Protein AF-A0A918MSP6-F1 (afdb_monomer_lite)

InterPro domains:
  IPR008761 Peptidase S37, tripeptidyl aminopeptidase [PF05576] (12-222)

Secondary structure (DSSP, 8-state):
-------------PPPPPHHHHHHHHHHHTT---TTTS-HHHHHHHHHHHHHHHHHHH--GG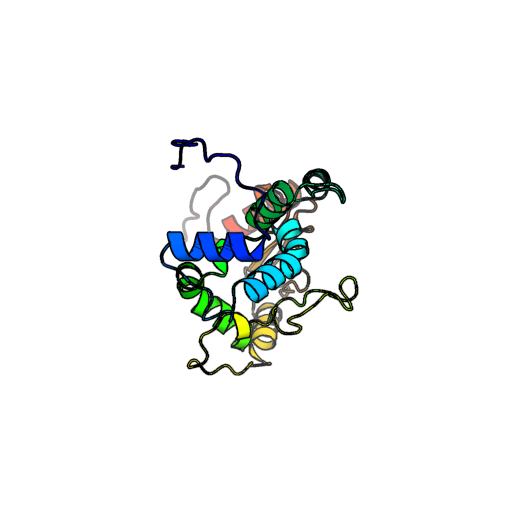GGGGSPPTT--HHHHHHHHHHHH-GGGGSHHHHGGGHHHHHHIIIII--PPP--GGGTTT-S-TTTTSGGGGS-TTS-----SSHHHHHHHHHHHT--S-EEEEETT-GGGSS-----SSS-EEEEETT--TT--TTSS-HHHHHHHHHHHHHHHTB-TTSPBPPP-

Radius of gyration: 22.18 Å; chains: 1; bounding box: 54×43×71 Å

Structure (mmCIF, N/CA/C/O backbone):
data_AF-A0A918MSP6-F1
#
_entry.id   AF-A0A918MSP6-F1
#
loop_
_atom_site.group_PDB
_atom_site.id
_atom_site.type_symbol
_atom_site.label_atom_id
_atom_site.label_alt_id
_atom_site.label_comp_id
_atom_site.label_asym_id
_atom_site.label_entity_id
_atom_site.label_seq_id
_atom_site.pdbx_PDB_ins_code
_atom_site.Cartn_x
_atom_site.Cartn_y
_atom_site.Cartn_z
_atom_site.occupancy
_atom_site.B_iso_or_equiv
_atom_site.auth_seq_id
_atom_site.auth_comp_id
_atom_site.auth_asym_id
_atom_site.auth_atom_id
_atom_site.pdbx_PDB_model_num
ATOM 1 N N . MET A 1 1 ? 15.877 7.841 11.953 1.00 36.56 1 MET A N 1
ATOM 2 C CA . MET A 1 1 ? 17.355 7.950 11.939 1.00 36.56 1 MET A CA 1
ATOM 3 C C . MET A 1 1 ? 17.922 6.597 12.341 1.00 36.56 1 MET A C 1
ATOM 5 O O . MET A 1 1 ? 17.384 6.050 13.296 1.00 36.56 1 MET A O 1
ATOM 9 N N . PRO A 1 2 ? 18.920 6.035 11.638 1.00 39.34 2 PRO A N 1
ATOM 10 C CA . PRO A 1 2 ? 19.995 6.752 10.955 1.00 39.34 2 PRO A CA 1
ATOM 11 C C . PRO A 1 2 ? 20.064 6.500 9.439 1.00 39.34 2 PRO A C 1
ATOM 13 O O . PRO A 1 2 ? 19.543 5.518 8.924 1.00 39.34 2 PRO A O 1
ATOM 16 N N . GLY A 1 3 ? 20.724 7.431 8.757 1.00 30.38 3 GLY A N 1
ATOM 17 C CA . GLY A 1 3 ? 20.977 7.435 7.319 1.00 30.38 3 GLY A CA 1
ATOM 18 C C . GLY A 1 3 ? 21.313 8.855 6.874 1.00 30.38 3 GLY A C 1
ATOM 19 O O . GLY A 1 3 ? 20.547 9.467 6.141 1.00 30.38 3 GLY A O 1
ATOM 20 N N . GLY A 1 4 ? 22.381 9.427 7.442 1.00 32.59 4 GLY A N 1
ATOM 21 C CA . GLY A 1 4 ? 22.899 10.734 7.032 1.00 32.59 4 GLY A CA 1
ATOM 22 C C . GLY A 1 4 ? 23.546 10.674 5.640 1.00 32.59 4 GLY A C 1
ATOM 23 O O . GLY A 1 4 ? 23.874 9.583 5.172 1.00 32.59 4 GLY A O 1
ATOM 24 N N . PRO A 1 5 ? 23.726 11.826 4.971 1.00 44.62 5 PRO A N 1
ATOM 25 C CA . PRO A 1 5 ? 24.148 11.875 3.581 1.00 44.62 5 PRO A CA 1
ATOM 26 C C . PRO A 1 5 ? 25.668 11.710 3.486 1.00 44.62 5 PRO A C 1
ATOM 28 O O . PRO A 1 5 ? 26.419 12.534 4.003 1.00 44.62 5 PRO A O 1
ATOM 31 N N . ALA A 1 6 ? 26.119 10.659 2.808 1.00 38.59 6 ALA A N 1
ATOM 32 C CA . ALA A 1 6 ? 27.505 10.505 2.384 1.00 38.59 6 ALA A CA 1
ATOM 33 C C . ALA A 1 6 ? 27.539 9.873 0.985 1.00 38.59 6 ALA A C 1
ATOM 35 O O . ALA A 1 6 ? 26.797 8.937 0.703 1.00 38.59 6 ALA A O 1
ATOM 36 N N . ASP A 1 7 ? 28.395 10.448 0.140 1.00 32.75 7 ASP A N 1
ATOM 37 C CA . ASP A 1 7 ? 28.747 10.090 -1.238 1.00 32.75 7 ASP A CA 1
ATOM 38 C C . ASP A 1 7 ? 27.704 10.278 -2.346 1.00 32.75 7 ASP A C 1
ATOM 40 O O . ASP A 1 7 ? 27.241 9.347 -3.000 1.00 32.75 7 ASP A O 1
ATOM 44 N N . ARG A 1 8 ? 27.492 11.550 -2.711 1.00 44.12 8 ARG A N 1
ATOM 45 C CA . ARG A 1 8 ? 27.313 11.899 -4.129 1.00 44.12 8 ARG A CA 1
ATOM 46 C C . ARG A 1 8 ? 28.689 11.972 -4.795 1.00 44.12 8 ARG A C 1
ATOM 48 O O . ARG A 1 8 ? 29.249 13.053 -4.961 1.00 44.12 8 ARG A O 1
ATOM 55 N N . ALA A 1 9 ? 29.225 10.816 -5.177 1.00 35.72 9 ALA A N 1
ATOM 56 C CA . ALA A 1 9 ? 30.289 10.763 -6.169 1.00 35.72 9 ALA A CA 1
ATOM 57 C C . ALA A 1 9 ? 29.708 11.192 -7.528 1.00 35.72 9 ALA A C 1
ATOM 59 O O . ALA A 1 9 ? 28.654 10.714 -7.951 1.00 35.72 9 ALA A O 1
ATOM 60 N N . ALA A 1 10 ? 30.379 12.136 -8.184 1.00 39.62 10 ALA A N 1
ATOM 61 C CA . ALA A 1 10 ? 30.001 12.660 -9.487 1.00 39.62 10 ALA A CA 1
ATOM 62 C C . ALA A 1 10 ? 30.075 11.553 -10.553 1.00 39.62 10 ALA A C 1
ATOM 64 O O . ALA A 1 10 ? 31.158 11.171 -10.994 1.00 39.62 10 ALA A O 1
ATOM 65 N N . ALA A 1 11 ? 28.917 11.044 -10.973 1.00 39.00 11 ALA A N 1
ATOM 66 C CA . ALA A 1 11 ? 28.800 10.224 -12.170 1.00 39.00 11 ALA A CA 1
ATOM 67 C C . ALA A 1 11 ? 28.811 11.146 -13.400 1.00 39.00 11 ALA A C 1
ATOM 69 O O . ALA A 1 11 ? 28.011 12.077 -13.497 1.00 39.00 11 ALA A O 1
ATOM 70 N N . GLY A 1 12 ? 29.758 10.909 -14.311 1.00 34.88 12 GLY A N 1
ATOM 71 C CA . GLY A 1 12 ? 29.885 11.637 -15.572 1.00 34.88 12 GLY A CA 1
ATOM 72 C C . GLY A 1 12 ? 28.610 11.573 -16.418 1.00 34.88 12 GLY A C 1
ATOM 73 O O . GLY A 1 12 ? 27.846 10.614 -16.340 1.00 34.88 12 GLY A O 1
ATOM 74 N N . SER A 1 13 ? 28.401 12.620 -17.219 1.00 42.28 13 SER A N 1
ATOM 75 C CA . SER A 1 13 ? 27.253 12.818 -18.113 1.00 42.28 13 SER A CA 1
ATOM 76 C C . SER A 1 13 ? 27.144 11.699 -19.159 1.00 42.28 13 SER A C 1
ATOM 78 O O . SER A 1 13 ? 27.673 11.798 -20.266 1.00 42.28 13 SER A O 1
ATOM 80 N N . ALA A 1 14 ? 26.480 10.606 -18.792 1.00 46.62 14 ALA A N 1
ATOM 81 C CA . ALA A 1 14 ? 25.907 9.657 -19.731 1.00 46.62 14 ALA A CA 1
ATOM 82 C C . ALA A 1 14 ? 24.532 10.185 -20.160 1.00 46.62 14 ALA A C 1
ATOM 84 O O . ALA A 1 14 ? 23.783 10.704 -19.331 1.00 46.62 14 ALA A O 1
ATOM 85 N N . ALA A 1 15 ? 24.190 10.058 -21.445 1.00 48.38 15 ALA A N 1
ATOM 86 C CA . ALA A 1 15 ? 22.835 10.345 -21.908 1.00 48.38 15 ALA A CA 1
ATOM 87 C C . ALA A 1 15 ? 21.822 9.551 -21.057 1.00 48.38 15 ALA A C 1
ATOM 89 O O . ALA A 1 15 ? 22.096 8.385 -20.749 1.00 48.38 15 ALA A O 1
ATOM 90 N N . PRO A 1 16 ? 20.678 10.144 -20.670 1.00 54.66 16 PRO A N 1
ATOM 91 C CA . PRO A 1 16 ? 19.729 9.474 -19.795 1.00 54.66 16 PRO A CA 1
ATOM 92 C C . PRO A 1 16 ? 19.282 8.158 -20.435 1.00 54.66 16 PRO A C 1
ATOM 94 O O . PRO A 1 16 ? 18.751 8.128 -21.550 1.00 54.66 16 PRO A O 1
ATOM 97 N N . LEU A 1 17 ? 19.542 7.052 -19.738 1.00 59.97 17 LEU A N 1
ATOM 98 C CA . LEU A 1 17 ? 19.092 5.733 -20.161 1.00 59.97 17 LEU A CA 1
ATOM 99 C C . LEU A 1 17 ? 17.563 5.720 -20.211 1.00 59.97 17 LEU A C 1
ATOM 101 O O . LEU A 1 17 ? 16.892 6.321 -19.370 1.00 59.97 17 LEU A O 1
ATOM 105 N N . ARG A 1 18 ? 16.998 4.975 -21.168 1.00 85.31 18 ARG A N 1
ATOM 106 C CA . ARG A 1 18 ? 15.564 4.659 -21.132 1.00 85.31 18 ARG A CA 1
ATOM 107 C C . ARG A 1 18 ? 15.236 4.042 -19.758 1.00 85.31 18 ARG A C 1
ATOM 109 O O . ARG A 1 18 ? 16.024 3.211 -19.303 1.00 85.31 18 ARG A O 1
ATOM 116 N N . PRO A 1 19 ? 14.102 4.390 -19.120 1.00 89.19 19 PRO A N 1
ATOM 117 C CA . PRO A 1 19 ? 13.776 3.965 -17.755 1.00 89.19 19 PRO A CA 1
ATOM 118 C C . PRO A 1 19 ? 14.013 2.476 -17.461 1.00 89.19 19 PRO A C 1
ATOM 120 O O . PRO A 1 19 ? 14.592 2.140 -16.435 1.00 89.19 19 PRO A O 1
ATOM 123 N N . VAL A 1 20 ? 13.660 1.585 -18.394 1.00 93.62 20 VAL A N 1
ATOM 124 C CA . VAL A 1 20 ? 13.880 0.134 -18.258 1.00 93.62 20 VAL A CA 1
ATOM 125 C C . VAL A 1 20 ? 15.366 -0.224 -18.190 1.00 93.62 20 VAL A C 1
ATOM 127 O O . VAL A 1 20 ? 15.774 -0.931 -17.278 1.00 93.62 20 VAL A O 1
ATOM 130 N N . ALA A 1 21 ? 16.198 0.313 -19.086 1.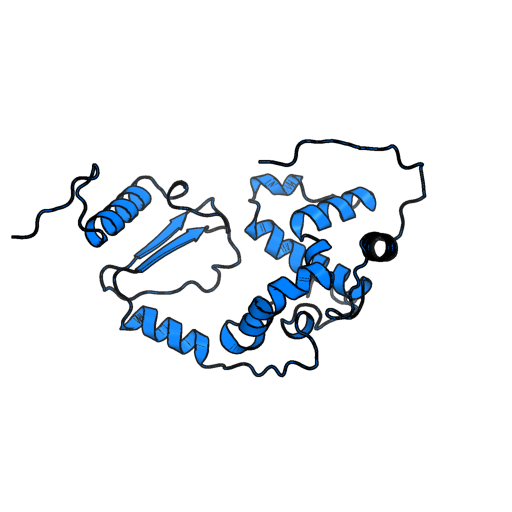00 94.69 21 ALA A N 1
ATOM 131 C CA . ALA A 1 21 ? 17.637 0.038 -19.095 1.00 94.69 21 ALA A CA 1
ATOM 132 C C . ALA A 1 21 ? 18.325 0.560 -17.821 1.00 94.69 21 ALA A C 1
ATOM 134 O O . ALA A 1 21 ? 19.221 -0.087 -17.279 1.00 94.69 21 ALA A O 1
ATOM 135 N N . ARG A 1 22 ? 17.872 1.712 -17.302 1.00 94.81 22 ARG A N 1
ATOM 136 C CA . ARG A 1 22 ? 18.310 2.227 -15.995 1.00 94.81 22 ARG A CA 1
ATOM 137 C C . ARG A 1 22 ? 17.959 1.248 -14.872 1.00 94.81 22 ARG A C 1
ATOM 139 O O . ARG A 1 22 ? 18.794 0.981 -14.010 1.00 94.81 22 ARG A O 1
ATOM 146 N N . TYR A 1 23 ? 16.749 0.702 -14.901 1.00 95.81 23 TYR A N 1
ATOM 147 C CA . TYR A 1 23 ? 16.245 -0.205 -13.877 1.00 95.81 23 TYR A CA 1
ATOM 148 C C . TYR A 1 23 ? 16.938 -1.578 -13.905 1.00 95.81 23 TYR A C 1
ATOM 150 O O . TYR A 1 23 ? 17.303 -2.112 -12.858 1.00 95.81 23 TYR A O 1
ATOM 158 N N . GLU A 1 24 ? 17.218 -2.107 -15.099 1.00 97.25 24 GLU A N 1
ATOM 159 C CA . GLU A 1 24 ? 18.020 -3.320 -15.308 1.00 97.25 24 GLU A CA 1
ATOM 160 C C . GLU A 1 24 ? 19.463 -3.138 -14.836 1.00 97.25 24 GLU A C 1
ATOM 162 O O . GLU A 1 24 ? 19.990 -3.984 -14.112 1.00 97.25 24 GLU A O 1
ATOM 167 N N . SER A 1 25 ? 20.093 -2.013 -15.192 1.00 96.81 25 SER A N 1
ATOM 168 C CA . SER A 1 25 ? 21.450 -1.696 -14.741 1.00 96.81 25 SER A CA 1
ATOM 169 C C . SER A 1 25 ? 21.521 -1.567 -13.220 1.00 96.81 25 SER A C 1
ATOM 171 O O . SER A 1 25 ? 22.461 -2.080 -12.615 1.00 96.81 25 SER A O 1
ATOM 173 N N . TRP A 1 26 ? 20.529 -0.925 -12.594 1.00 97.00 26 TRP A N 1
ATOM 174 C CA . TRP A 1 26 ? 20.436 -0.853 -11.137 1.00 97.00 26 TRP A CA 1
ATOM 175 C C . TRP A 1 26 ? 20.307 -2.249 -10.516 1.00 97.00 26 TRP A C 1
ATOM 177 O O . TRP A 1 26 ? 21.034 -2.557 -9.571 1.00 97.00 26 TRP A O 1
ATOM 187 N N . ALA A 1 27 ? 19.444 -3.111 -11.059 1.00 97.88 27 ALA A N 1
ATOM 188 C CA . ALA A 1 27 ? 19.249 -4.460 -10.535 1.00 97.88 27 ALA A CA 1
ATOM 189 C C . ALA A 1 27 ? 20.529 -5.306 -10.633 1.00 97.88 27 ALA A C 1
ATOM 191 O O . ALA A 1 27 ? 20.926 -5.928 -9.647 1.00 97.88 27 ALA A O 1
ATOM 192 N N . ALA A 1 28 ? 21.222 -5.253 -11.776 1.00 97.62 28 ALA A N 1
ATOM 193 C CA . ALA A 1 28 ? 22.490 -5.948 -11.985 1.00 97.62 28 ALA A CA 1
ATOM 194 C C . ALA A 1 28 ? 23.568 -5.496 -10.984 1.00 97.62 28 ALA A C 1
ATOM 196 O O . ALA A 1 28 ? 24.195 -6.335 -10.338 1.00 97.62 28 ALA A O 1
ATOM 197 N N . SER A 1 29 ? 23.729 -4.183 -10.789 1.00 97.88 29 SER A N 1
ATOM 198 C CA . SER A 1 29 ? 24.692 -3.619 -9.830 1.00 97.88 29 SER A CA 1
ATOM 199 C C . SER A 1 29 ? 24.380 -3.966 -8.370 1.00 97.88 29 SER A C 1
ATOM 201 O O . SER A 1 29 ? 25.282 -3.962 -7.538 1.00 97.88 29 SER A O 1
ATOM 203 N N . ASN A 1 30 ? 23.121 -4.282 -8.051 1.00 97.75 30 ASN A N 1
ATOM 204 C CA . ASN A 1 30 ? 22.684 -4.685 -6.711 1.00 97.75 30 ASN A CA 1
ATOM 205 C C . ASN A 1 30 ? 22.535 -6.210 -6.554 1.00 97.75 30 ASN A C 1
ATOM 207 O O . ASN A 1 30 ? 22.020 -6.673 -5.536 1.00 97.75 30 ASN A O 1
ATOM 211 N N . GLY A 1 31 ? 22.961 -7.001 -7.547 1.00 97.75 31 GLY A N 1
ATOM 212 C CA . GLY A 1 31 ? 22.880 -8.463 -7.498 1.00 97.75 31 GLY A CA 1
ATOM 213 C C . GLY A 1 31 ? 21.447 -8.995 -7.378 1.00 97.75 31 GLY A C 1
ATOM 214 O O . GLY A 1 31 ? 21.226 -10.024 -6.742 1.00 97.75 31 GLY A O 1
ATOM 215 N N . THR A 1 32 ? 20.467 -8.289 -7.946 1.00 98.12 32 THR A N 1
ATOM 216 C CA . THR A 1 32 ? 19.049 -8.669 -7.927 1.00 98.12 32 THR A CA 1
ATOM 217 C C . THR A 1 32 ? 18.477 -8.773 -9.344 1.00 98.12 32 THR A C 1
ATOM 219 O O . THR A 1 32 ? 19.155 -8.492 -10.332 1.00 98.12 32 THR A O 1
ATOM 222 N N . SER A 1 33 ? 17.231 -9.225 -9.466 1.00 98.06 33 SER A N 1
ATOM 223 C CA . SER A 1 33 ? 16.541 -9.396 -10.747 1.00 98.06 33 SER A CA 1
ATOM 224 C C . SER A 1 33 ? 15.039 -9.142 -10.614 1.00 98.06 33 SER A C 1
ATOM 226 O O . SER A 1 33 ? 14.565 -8.769 -9.547 1.00 98.06 33 SER A O 1
ATOM 228 N N . PHE A 1 34 ? 14.288 -9.326 -11.700 1.00 98.06 34 PHE A N 1
ATOM 229 C CA . PHE A 1 34 ? 12.827 -9.179 -11.737 1.00 98.06 34 PHE A CA 1
ATOM 230 C C . PHE A 1 34 ? 12.144 -10.480 -12.169 1.00 98.06 34 PHE A C 1
ATOM 232 O O . PHE A 1 34 ? 11.159 -10.451 -12.902 1.00 98.06 34 PHE A O 1
ATOM 239 N N . ARG A 1 35 ? 12.698 -11.641 -11.804 1.00 97.44 35 ARG A N 1
ATOM 240 C CA . ARG A 1 35 ? 12.228 -12.946 -12.293 1.00 97.44 35 ARG A CA 1
ATOM 241 C C . ARG A 1 35 ? 10.836 -13.285 -11.780 1.00 97.44 35 ARG A C 1
ATOM 243 O O . ARG A 1 35 ? 10.059 -13.866 -12.531 1.00 97.44 35 ARG A O 1
ATOM 250 N N . VAL A 1 36 ? 10.511 -12.925 -10.536 1.00 97.56 36 VAL A N 1
ATOM 251 C CA . VAL A 1 36 ? 9.186 -13.193 -9.957 1.00 97.56 36 VAL A CA 1
ATOM 252 C C . VAL A 1 36 ? 8.115 -12.379 -10.686 1.00 97.56 36 VAL A C 1
ATOM 254 O O . VAL A 1 36 ? 7.116 -12.942 -11.131 1.00 97.56 36 VAL A O 1
ATOM 257 N N . VAL A 1 37 ? 8.360 -11.079 -10.880 1.00 97.31 37 VAL A N 1
ATOM 258 C CA . VAL A 1 37 ? 7.449 -10.182 -11.614 1.00 97.31 37 VAL A CA 1
ATOM 259 C C . VAL A 1 37 ? 7.388 -10.532 -13.108 1.00 97.31 37 VAL A C 1
ATOM 261 O O . VAL A 1 37 ? 6.313 -10.492 -13.719 1.00 97.31 37 VAL A O 1
ATOM 264 N N . GLY A 1 38 ? 8.531 -10.911 -13.682 1.00 96.75 38 GLY A N 1
ATOM 265 C CA . GLY A 1 38 ? 8.721 -11.404 -15.046 1.00 96.75 38 GLY A CA 1
ATOM 266 C C . GLY A 1 38 ? 9.782 -10.632 -15.841 1.00 96.75 38 GLY A C 1
ATOM 267 O O . GLY A 1 38 ? 10.494 -11.234 -16.640 1.00 96.75 38 GLY A O 1
ATOM 268 N N . SER A 1 39 ? 9.904 -9.318 -15.634 1.00 97.25 39 SER A N 1
ATOM 269 C CA . SER A 1 39 ? 10.882 -8.450 -16.310 1.00 97.25 39 SER A CA 1
ATOM 270 C C . SER A 1 39 ? 10.954 -7.064 -15.654 1.00 97.25 39 SER A C 1
ATOM 272 O O . SER A 1 39 ? 10.036 -6.667 -14.933 1.00 97.25 39 SER A O 1
ATOM 274 N N . ALA A 1 40 ? 12.021 -6.308 -15.938 1.00 97.31 40 ALA A N 1
ATOM 275 C CA . ALA A 1 40 ? 12.138 -4.907 -15.523 1.00 97.31 40 ALA A CA 1
ATOM 276 C C . ALA A 1 40 ? 11.085 -4.011 -16.200 1.00 97.31 40 ALA A C 1
ATOM 278 O O . ALA A 1 40 ? 10.558 -3.103 -15.565 1.00 97.31 40 ALA A O 1
ATOM 279 N N . ASP A 1 41 ? 10.741 -4.289 -17.464 1.00 96.50 41 ASP A N 1
ATOM 280 C CA . ASP A 1 41 ? 9.704 -3.552 -18.203 1.00 96.50 41 ASP A CA 1
ATOM 281 C C . ASP A 1 41 ? 8.328 -3.727 -17.544 1.00 96.50 41 ASP A C 1
ATOM 283 O O . ASP A 1 41 ? 7.634 -2.751 -17.260 1.00 96.50 41 ASP A O 1
ATOM 287 N N . LYS A 1 42 ? 7.973 -4.966 -17.173 1.00 96.88 42 LYS A N 1
ATOM 288 C CA . LYS A 1 42 ? 6.733 -5.236 -16.440 1.00 96.88 42 LYS A CA 1
ATOM 289 C C . LYS A 1 42 ? 6.750 -4.617 -15.043 1.00 96.88 42 LYS A C 1
ATOM 291 O O . LYS A 1 42 ? 5.745 -4.050 -1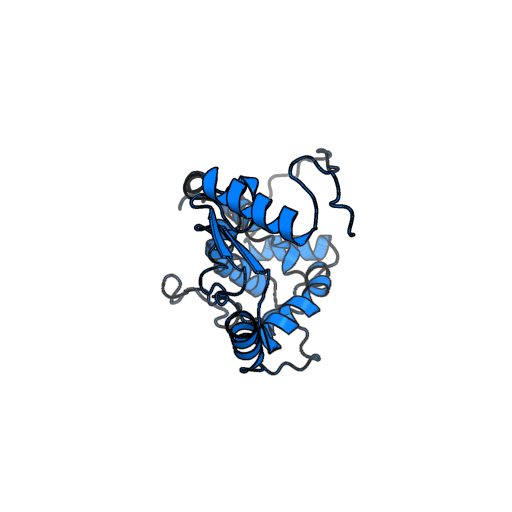4.631 1.00 96.88 42 LYS A O 1
ATOM 296 N N . ALA A 1 43 ? 7.871 -4.685 -14.325 1.00 97.38 43 ALA A N 1
ATOM 297 C CA . ALA A 1 43 ? 8.013 -4.042 -13.018 1.00 97.38 43 ALA A CA 1
ATOM 298 C C . ALA A 1 43 ? 7.845 -2.512 -13.094 1.00 97.38 43 ALA A C 1
ATOM 300 O O . ALA A 1 43 ? 7.182 -1.921 -12.242 1.00 97.38 43 ALA A O 1
ATOM 301 N N . LEU A 1 44 ? 8.373 -1.874 -14.143 1.00 96.00 44 LEU A N 1
ATOM 302 C CA . LEU A 1 44 ? 8.180 -0.447 -14.385 1.00 96.00 44 LEU A CA 1
ATOM 303 C C . LEU A 1 44 ? 6.713 -0.115 -14.703 1.00 96.00 44 LEU A C 1
ATOM 305 O O . LEU A 1 44 ? 6.182 0.849 -14.157 1.00 96.00 44 LEU A O 1
ATOM 309 N N . GLU A 1 45 ? 6.037 -0.908 -15.542 1.00 95.62 45 GLU A N 1
ATOM 310 C CA . GLU A 1 45 ? 4.610 -0.696 -15.830 1.00 95.62 45 GLU A CA 1
ATOM 311 C C . GLU A 1 45 ? 3.756 -0.833 -14.558 1.00 95.62 45 GLU A C 1
ATOM 313 O O . GLU A 1 45 ? 2.880 -0.005 -14.320 1.00 95.62 45 GLU A O 1
ATOM 318 N N . ILE A 1 46 ? 4.065 -1.790 -13.673 1.00 95.81 46 ILE A N 1
ATOM 319 C CA . ILE A 1 46 ? 3.421 -1.911 -12.351 1.00 95.81 46 ILE A CA 1
ATOM 320 C C . ILE A 1 46 ? 3.602 -0.639 -11.528 1.00 95.81 46 ILE A C 1
ATOM 322 O O . ILE A 1 46 ? 2.630 -0.146 -10.955 1.00 95.81 46 ILE A O 1
ATOM 326 N N . ALA A 1 47 ? 4.824 -0.106 -11.461 1.00 95.94 47 ALA A N 1
ATOM 327 C CA . ALA A 1 47 ? 5.098 1.132 -10.743 1.00 95.94 47 ALA A CA 1
ATOM 328 C C . ALA A 1 47 ? 4.229 2.279 -11.283 1.00 95.94 47 ALA A C 1
ATOM 330 O O . ALA A 1 47 ? 3.540 2.945 -10.514 1.00 95.94 47 ALA A O 1
ATOM 331 N N . VAL A 1 48 ? 4.164 2.445 -12.608 1.00 94.56 48 VAL A N 1
ATOM 332 C CA . VAL A 1 48 ? 3.314 3.460 -13.255 1.00 94.56 48 VAL A CA 1
ATOM 333 C C . VAL A 1 48 ? 1.837 3.274 -12.895 1.00 94.56 48 VAL A C 1
ATOM 335 O O . VAL A 1 48 ? 1.178 4.238 -12.508 1.00 94.56 48 VAL A O 1
ATOM 338 N N . LEU A 1 49 ? 1.318 2.044 -12.964 1.00 94.62 49 LEU A N 1
ATOM 339 C CA . LEU A 1 49 ? -0.077 1.736 -12.626 1.00 94.62 49 LEU A CA 1
ATOM 340 C C . LEU A 1 49 ? -0.408 2.027 -11.156 1.00 94.62 49 LEU A C 1
ATOM 342 O O . LEU A 1 49 ? -1.518 2.461 -10.841 1.00 94.62 49 LEU A O 1
ATOM 346 N N . ARG A 1 50 ? 0.553 1.805 -10.256 1.00 94.50 50 ARG A N 1
ATOM 347 C CA . ARG A 1 50 ? 0.391 2.002 -8.810 1.00 94.50 50 ARG A CA 1
ATOM 348 C C . ARG A 1 50 ? 0.608 3.444 -8.363 1.00 94.50 50 ARG A C 1
ATOM 350 O O . ARG A 1 50 ? 0.129 3.798 -7.285 1.00 94.50 50 ARG A O 1
ATOM 357 N N . ALA A 1 51 ? 1.284 4.271 -9.161 1.00 95.06 51 ALA A N 1
ATOM 358 C CA . ALA A 1 51 ? 1.656 5.633 -8.785 1.00 95.06 51 ALA A CA 1
ATOM 359 C C . ALA A 1 51 ? 0.472 6.496 -8.313 1.00 95.06 51 ALA A C 1
ATOM 361 O O . ALA A 1 51 ? 0.602 7.099 -7.248 1.00 95.06 51 ALA A O 1
ATOM 362 N N . PRO A 1 52 ? -0.704 6.522 -8.979 1.00 94.06 52 PRO A N 1
ATOM 363 C CA . PRO A 1 52 ? -1.834 7.316 -8.493 1.00 94.06 52 PRO A CA 1
ATOM 364 C C . PRO A 1 52 ? -2.329 6.869 -7.113 1.00 94.06 52 PRO A C 1
ATOM 366 O O . PRO A 1 52 ? -2.583 7.701 -6.247 1.00 94.06 52 PRO A O 1
ATOM 369 N N . PHE A 1 53 ? -2.442 5.558 -6.890 1.00 94.94 53 PHE A N 1
ATOM 370 C CA . PHE A 1 53 ? -2.890 5.005 -5.611 1.00 94.94 53 PHE A CA 1
ATOM 371 C C . PHE A 1 53 ? -1.873 5.292 -4.499 1.00 94.94 53 PHE A C 1
ATOM 373 O O . PHE A 1 53 ? -2.233 5.821 -3.451 1.00 94.94 53 PHE A O 1
ATOM 380 N N . MET A 1 54 ? -0.589 5.013 -4.744 1.00 95.50 54 MET A N 1
ATOM 381 C CA . MET A 1 54 ? 0.475 5.213 -3.754 1.00 95.50 54 MET A CA 1
ATOM 382 C C . MET A 1 54 ? 0.745 6.692 -3.462 1.00 95.50 54 MET A C 1
ATOM 384 O O . MET A 1 54 ? 1.073 7.031 -2.324 1.00 95.50 54 MET A O 1
ATOM 388 N N . PHE A 1 55 ? 0.543 7.579 -4.445 1.00 96.25 55 PHE A N 1
ATOM 389 C CA . PHE A 1 55 ? 0.575 9.021 -4.223 1.00 96.25 55 PHE A CA 1
ATOM 390 C C . PHE A 1 55 ? -0.427 9.405 -3.133 1.00 96.25 55 PHE A C 1
ATOM 392 O O . PHE A 1 55 ? -0.019 9.993 -2.140 1.00 96.25 55 PHE A O 1
ATOM 399 N N . TRP A 1 56 ? -1.696 9.005 -3.256 1.00 94.69 56 TRP A N 1
ATOM 400 C CA . TRP A 1 56 ? -2.732 9.346 -2.273 1.00 94.69 56 TRP A CA 1
ATOM 401 C C . TRP A 1 56 ? -2.623 8.583 -0.950 1.00 94.69 56 TRP A C 1
ATOM 403 O O . TRP A 1 56 ? -3.083 9.075 0.074 1.00 94.69 56 TRP A O 1
ATOM 413 N N . GLN A 1 57 ? -1.961 7.423 -0.916 1.00 94.56 57 GLN A N 1
ATOM 414 C CA . GLN A 1 57 ? -1.641 6.774 0.360 1.00 94.56 57 GLN A CA 1
ATOM 415 C C . GLN A 1 57 ? -0.672 7.610 1.210 1.00 94.56 57 GLN A C 1
ATOM 417 O O . GLN A 1 57 ? -0.752 7.575 2.436 1.00 94.56 57 GLN A O 1
ATOM 422 N N . ARG A 1 58 ? 0.255 8.339 0.577 1.00 92.56 58 ARG A N 1
ATOM 423 C CA . ARG A 1 58 ? 1.387 8.995 1.257 1.00 92.56 58 ARG A CA 1
ATOM 424 C C . ARG A 1 58 ? 1.309 10.519 1.272 1.00 92.56 58 ARG A C 1
ATOM 426 O O . ARG A 1 58 ? 1.900 11.138 2.150 1.00 92.56 58 ARG A O 1
ATOM 433 N N . ASN A 1 59 ? 0.585 11.105 0.329 1.00 93.94 59 ASN A N 1
ATOM 434 C CA . ASN A 1 59 ? 0.512 12.540 0.088 1.00 93.94 59 ASN A CA 1
ATOM 435 C C . ASN A 1 59 ? -0.932 13.042 0.172 1.00 93.94 59 ASN A C 1
ATOM 437 O O . ASN A 1 59 ? -1.867 12.273 0.398 1.00 93.94 59 ASN A O 1
ATOM 441 N N . THR A 1 60 ? -1.100 14.347 -0.001 1.00 89.44 60 THR A N 1
ATOM 442 C CA . THR A 1 60 ? -2.374 15.061 0.080 1.00 89.44 60 THR A CA 1
ATOM 443 C C . THR A 1 60 ? -2.564 15.993 -1.119 1.00 89.44 60 THR A C 1
ATOM 445 O O . THR A 1 60 ? -1.703 16.138 -1.990 1.00 89.44 60 THR A O 1
ATOM 448 N N . ALA A 1 61 ? -3.698 16.698 -1.164 1.00 88.44 61 ALA A N 1
ATOM 449 C CA . ALA A 1 61 ? -3.967 17.687 -2.207 1.00 88.44 61 ALA A CA 1
ATOM 450 C C . ALA A 1 61 ? -2.955 18.854 -2.235 1.00 88.44 61 ALA A C 1
ATOM 452 O O . ALA A 1 61 ? -2.815 19.503 -3.280 1.00 88.44 61 ALA A O 1
ATOM 453 N N . ALA A 1 62 ? -2.262 19.125 -1.123 1.00 90.38 62 ALA A N 1
ATOM 454 C CA . ALA A 1 62 ? -1.207 20.135 -1.050 1.00 90.38 62 ALA A CA 1
ATOM 455 C C . ALA A 1 62 ? 0.037 19.733 -1.860 1.00 90.38 62 ALA A C 1
ATOM 457 O O . ALA A 1 62 ? 0.717 20.588 -2.423 1.00 90.38 62 ALA A O 1
ATOM 458 N N . ASP A 1 63 ? 0.272 18.431 -2.014 1.00 93.56 63 ASP A N 1
ATOM 459 C CA . ASP A 1 63 ? 1.483 17.881 -2.623 1.00 93.56 63 ASP A CA 1
ATOM 460 C C . ASP A 1 63 ? 1.357 17.700 -4.138 1.00 93.56 63 ASP A C 1
ATOM 462 O O . ASP A 1 63 ? 2.277 17.213 -4.789 1.00 93.56 63 ASP A O 1
ATOM 466 N N . ARG A 1 64 ? 0.236 18.105 -4.748 1.00 93.31 64 ARG A N 1
ATOM 467 C CA . ARG A 1 64 ? 0.007 17.964 -6.200 1.00 93.31 64 ARG A CA 1
ATOM 468 C C . ARG A 1 64 ? 1.082 18.642 -7.050 1.00 93.31 64 ARG A C 1
ATOM 470 O O . ARG A 1 64 ? 1.346 18.188 -8.156 1.00 93.31 64 ARG A O 1
ATOM 477 N N . ALA A 1 65 ? 1.706 19.702 -6.535 1.00 93.88 65 ALA A N 1
ATOM 478 C CA . ALA A 1 65 ? 2.803 20.396 -7.208 1.00 93.88 65 ALA A CA 1
ATOM 479 C C . ALA A 1 65 ? 4.088 19.551 -7.318 1.00 93.88 65 ALA A C 1
ATOM 481 O O . ALA A 1 65 ? 4.973 19.913 -8.085 1.00 93.88 65 ALA A O 1
ATOM 482 N N . SER A 1 66 ? 4.192 18.438 -6.581 1.00 94.31 66 SER A N 1
ATOM 483 C CA . SER A 1 66 ? 5.312 17.493 -6.687 1.00 94.31 66 SER A CA 1
ATOM 484 C C . SER A 1 66 ? 5.221 16.570 -7.905 1.00 94.31 66 SER A C 1
ATOM 486 O O . SER A 1 66 ? 6.211 15.932 -8.244 1.00 94.31 66 SER A O 1
ATOM 488 N N . ILE A 1 67 ? 4.053 16.475 -8.554 1.00 96.06 67 ILE A N 1
ATOM 489 C CA . ILE A 1 67 ? 3.856 15.615 -9.724 1.00 96.06 67 ILE A CA 1
ATOM 490 C C . ILE A 1 67 ? 4.579 16.251 -10.925 1.00 96.06 67 ILE A C 1
ATOM 492 O O . ILE A 1 67 ? 4.238 17.382 -11.289 1.00 96.06 67 ILE A O 1
ATOM 496 N N . PRO A 1 68 ? 5.534 15.552 -11.572 1.00 95.25 68 PRO A N 1
ATOM 497 C CA . PRO A 1 68 ? 6.274 16.093 -12.702 1.00 95.25 68 PRO A CA 1
ATOM 498 C C . PRO A 1 68 ? 5.348 16.487 -13.855 1.00 95.25 68 PRO A C 1
ATOM 500 O O . PRO A 1 68 ? 4.425 15.757 -14.226 1.00 95.25 68 PRO A O 1
ATOM 503 N N . GLY A 1 69 ? 5.604 17.658 -14.437 1.00 94.31 69 GLY A N 1
ATOM 504 C CA . GLY A 1 69 ? 4.836 18.157 -15.576 1.00 94.31 69 GLY A CA 1
ATOM 505 C C . GLY A 1 69 ? 5.156 17.415 -16.886 1.00 94.31 69 GLY A C 1
ATOM 506 O O . GLY A 1 69 ? 6.178 16.739 -16.985 1.00 94.31 69 GLY A O 1
ATOM 507 N N . PRO A 1 70 ? 4.351 17.593 -17.952 1.00 90.31 70 PRO A N 1
ATOM 508 C CA . PRO A 1 70 ? 4.547 16.902 -19.236 1.00 90.31 70 PRO A CA 1
ATOM 509 C C . PRO A 1 70 ? 5.904 17.141 -19.922 1.00 90.31 70 PRO A C 1
ATOM 511 O O . PRO A 1 70 ? 6.296 16.360 -20.782 1.00 90.31 70 PRO A O 1
ATOM 514 N N . GLY A 1 71 ? 6.599 18.229 -19.575 1.00 89.38 71 GLY A N 1
ATOM 515 C CA . GLY A 1 71 ? 7.926 18.568 -20.099 1.00 89.38 71 GLY A CA 1
ATOM 516 C C . GLY A 1 71 ? 9.093 18.142 -19.205 1.00 89.38 71 GLY A C 1
ATOM 517 O O . GLY A 1 71 ? 10.222 18.537 -19.493 1.00 89.38 71 GLY A O 1
ATOM 518 N N . CYS A 1 72 ? 8.841 17.407 -18.114 1.00 92.56 72 CYS A N 1
ATOM 519 C CA . CYS A 1 72 ? 9.901 16.948 -17.219 1.00 92.56 72 CYS A CA 1
ATOM 520 C C . CYS A 1 72 ? 10.899 16.036 -17.944 1.00 92.56 72 CYS A C 1
ATOM 522 O O . CYS A 1 72 ? 10.570 15.324 -18.899 1.00 92.56 72 CYS A O 1
ATOM 524 N N . GLY A 1 73 ? 12.146 16.061 -17.478 1.00 91.44 73 GLY A N 1
ATOM 525 C CA . GLY A 1 73 ? 13.174 15.161 -17.986 1.00 91.44 73 GLY A CA 1
ATOM 526 C C . GLY A 1 73 ? 12.933 13.712 -17.537 1.00 91.44 73 GLY A C 1
ATOM 527 O O . GLY A 1 73 ? 12.319 13.477 -16.494 1.00 91.44 73 GLY A O 1
ATOM 528 N N . PRO A 1 74 ? 13.473 12.714 -18.259 1.00 89.31 74 PRO A N 1
ATOM 529 C CA . PRO A 1 74 ? 13.340 11.305 -17.881 1.00 89.31 74 PRO A CA 1
ATOM 530 C C . PRO A 1 74 ? 13.899 11.000 -16.483 1.00 89.31 74 PRO A C 1
ATOM 532 O O . PRO A 1 74 ? 13.349 10.155 -15.782 1.00 89.31 74 PRO A O 1
ATOM 535 N N . ASP A 1 75 ? 14.957 11.695 -16.056 1.00 91.69 75 ASP A N 1
ATOM 536 C CA . ASP A 1 75 ? 15.546 11.498 -14.729 1.00 91.69 75 ASP A CA 1
ATOM 537 C C . ASP A 1 75 ? 14.667 12.031 -13.598 1.00 91.69 75 ASP A C 1
ATOM 539 O O .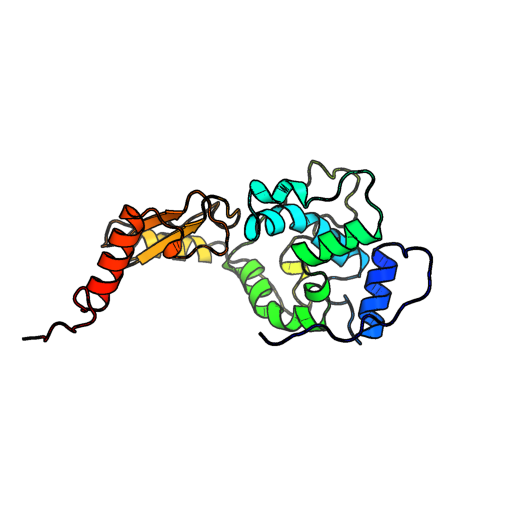 ASP A 1 75 ? 14.584 11.395 -12.549 1.00 91.69 75 ASP A O 1
ATOM 543 N N . GLU A 1 76 ? 13.996 13.164 -13.820 1.00 94.12 76 GLU A N 1
ATOM 544 C CA . GLU A 1 76 ? 13.039 13.747 -12.877 1.00 94.12 76 GLU A CA 1
ATOM 545 C C . GLU A 1 76 ? 11.828 12.825 -12.716 1.00 94.12 76 GLU A C 1
ATOM 547 O O . GLU A 1 76 ? 11.466 12.471 -11.594 1.00 94.12 76 GLU A O 1
ATOM 552 N N . LEU A 1 77 ? 11.263 12.354 -13.833 1.00 93.38 77 LEU A N 1
ATOM 553 C CA . LEU A 1 77 ? 10.137 11.424 -13.816 1.00 93.38 77 LEU A CA 1
ATOM 554 C C . LEU A 1 77 ? 10.496 10.101 -13.131 1.00 93.38 77 LEU A C 1
ATOM 556 O O . LEU A 1 77 ? 9.715 9.592 -12.331 1.00 93.38 77 LEU A O 1
ATOM 560 N N . TYR A 1 78 ? 11.676 9.546 -13.426 1.00 94.75 78 TYR A N 1
ATOM 561 C CA . TYR A 1 78 ? 12.142 8.306 -12.805 1.00 94.75 78 TYR A CA 1
ATOM 562 C C . TYR A 1 78 ? 12.343 8.477 -11.297 1.00 94.75 78 TYR A C 1
ATOM 564 O O . TYR A 1 78 ? 11.934 7.612 -10.527 1.00 94.75 78 TYR A O 1
ATOM 572 N N . ALA A 1 79 ? 12.956 9.586 -10.869 1.00 95.62 79 ALA A N 1
ATOM 573 C CA . ALA A 1 79 ? 13.176 9.871 -9.454 1.00 95.62 79 ALA A CA 1
ATOM 574 C C . ALA A 1 79 ? 11.854 10.043 -8.695 1.00 95.62 79 ALA A C 1
ATOM 576 O O . ALA A 1 79 ? 11.695 9.474 -7.620 1.00 95.62 79 ALA A O 1
ATOM 577 N N . TRP A 1 80 ? 10.893 10.768 -9.274 1.00 96.50 80 TRP A N 1
ATOM 578 C CA . TRP A 1 80 ? 9.560 10.901 -8.690 1.00 96.50 80 TRP A CA 1
ATOM 579 C C . TRP A 1 80 ? 8.835 9.555 -8.610 1.00 96.50 80 TRP A C 1
ATOM 581 O O . TRP A 1 80 ? 8.252 9.220 -7.582 1.00 96.50 80 TRP A O 1
ATOM 591 N N . LEU A 1 81 ? 8.901 8.744 -9.670 1.00 96.69 81 LEU A N 1
ATOM 592 C CA . LEU A 1 81 ? 8.267 7.429 -9.674 1.00 96.69 81 LEU A CA 1
ATOM 593 C C . LEU A 1 81 ? 8.860 6.516 -8.592 1.00 96.69 81 LEU A C 1
ATOM 595 O O . LEU A 1 81 ? 8.109 5.811 -7.917 1.00 96.69 81 LEU A O 1
ATOM 599 N N . ASP A 1 82 ? 10.180 6.539 -8.406 1.00 96.94 82 ASP A N 1
ATOM 600 C CA . ASP A 1 82 ? 10.858 5.782 -7.350 1.00 96.94 82 ASP A CA 1
ATOM 601 C C . ASP A 1 82 ? 10.478 6.263 -5.949 1.00 96.94 82 ASP A C 1
ATOM 603 O O . ASP A 1 82 ? 10.150 5.440 -5.097 1.00 96.94 82 ASP A O 1
ATOM 607 N N . ASP A 1 83 ? 10.415 7.575 -5.726 1.00 96.88 83 ASP A N 1
ATOM 608 C CA . ASP A 1 83 ? 9.993 8.145 -4.442 1.00 96.88 83 ASP A CA 1
ATOM 609 C C . ASP A 1 83 ? 8.552 7.746 -4.066 1.00 96.88 83 ASP A C 1
ATOM 611 O O . ASP A 1 83 ? 8.274 7.349 -2.930 1.00 96.88 83 ASP A O 1
ATOM 615 N N . ILE A 1 84 ? 7.635 7.773 -5.040 1.00 96.19 84 ILE A N 1
ATOM 616 C CA . ILE A 1 84 ? 6.222 7.450 -4.812 1.00 96.19 84 ILE A CA 1
ATOM 617 C C . ILE A 1 84 ? 5.981 5.945 -4.692 1.00 96.19 84 ILE A C 1
ATOM 619 O O . ILE A 1 84 ? 5.185 5.516 -3.854 1.00 96.19 84 ILE A O 1
ATOM 623 N N . THR A 1 85 ? 6.620 5.135 -5.538 1.00 95.44 85 THR A N 1
ATOM 624 C CA . THR A 1 85 ? 6.246 3.721 -5.722 1.00 95.44 85 THR A CA 1
ATOM 625 C C . THR A 1 85 ? 7.265 2.726 -5.189 1.00 95.44 85 THR A C 1
ATOM 627 O O . THR A 1 85 ? 6.935 1.545 -5.073 1.00 95.44 85 THR A O 1
ATOM 630 N N . GLY A 1 86 ? 8.472 3.187 -4.852 1.00 95.75 86 GLY A N 1
ATOM 631 C CA . GLY A 1 86 ? 9.586 2.367 -4.395 1.00 95.75 86 GLY A CA 1
ATOM 632 C C . GLY A 1 86 ? 9.971 1.311 -5.423 1.00 95.75 86 GLY A C 1
ATOM 633 O O . GLY A 1 86 ? 9.636 0.140 -5.248 1.00 95.75 86 GLY A O 1
ATOM 634 N N . LEU A 1 87 ? 10.712 1.680 -6.472 1.00 96.94 87 LEU A N 1
ATOM 635 C CA . LEU A 1 87 ? 11.066 0.749 -7.550 1.00 96.94 87 LEU A CA 1
ATOM 636 C C . LEU A 1 87 ? 11.840 -0.463 -7.019 1.00 96.94 87 LEU A C 1
ATOM 638 O O . LEU A 1 87 ? 11.667 -1.578 -7.506 1.00 96.94 87 LEU A O 1
ATOM 642 N N . ALA A 1 88 ? 12.642 -0.309 -5.969 1.00 96.75 88 ALA A N 1
ATOM 643 C CA . ALA A 1 88 ? 13.351 -1.441 -5.377 1.00 96.75 88 ALA A CA 1
ATOM 644 C C . ALA A 1 88 ? 12.421 -2.572 -4.882 1.00 96.75 88 ALA A C 1
ATOM 646 O O . ALA A 1 88 ? 12.849 -3.724 -4.849 1.00 96.75 88 ALA A O 1
ATOM 647 N N . LEU A 1 89 ? 11.157 -2.280 -4.538 1.00 95.12 89 LEU A N 1
ATOM 648 C CA . LEU A 1 89 ? 10.201 -3.255 -3.993 1.00 95.12 89 LEU A CA 1
ATOM 649 C C . LEU A 1 89 ? 9.824 -4.367 -4.979 1.00 95.12 89 LEU A C 1
ATOM 651 O O . LEU A 1 89 ? 9.436 -5.451 -4.546 1.00 95.12 89 LEU A O 1
ATOM 655 N N . TYR A 1 90 ? 9.931 -4.112 -6.285 1.00 96.75 90 TYR A N 1
ATOM 656 C CA . TYR A 1 90 ? 9.554 -5.075 -7.325 1.00 96.75 90 TYR A CA 1
ATOM 657 C C . TYR A 1 90 ? 10.697 -6.017 -7.722 1.00 96.75 90 TYR A C 1
ATOM 659 O O . TYR A 1 90 ? 10.466 -6.979 -8.453 1.00 96.75 90 TYR A O 1
ATOM 667 N N . ALA A 1 91 ? 11.919 -5.756 -7.251 1.00 98.06 91 ALA A N 1
ATOM 668 C CA . ALA A 1 91 ? 13.055 -6.638 -7.474 1.00 98.06 91 ALA A CA 1
ATOM 669 C C . ALA A 1 91 ? 13.014 -7.844 -6.527 1.00 98.06 91 ALA A C 1
ATOM 671 O O . ALA A 1 91 ? 12.618 -7.722 -5.367 1.00 98.06 91 ALA A O 1
ATOM 672 N N . ASP A 1 92 ? 13.473 -8.999 -7.004 1.00 98.31 92 ASP A N 1
ATOM 673 C CA . ASP A 1 92 ? 13.317 -10.304 -6.355 1.00 98.31 92 ASP A CA 1
ATOM 674 C C . ASP A 1 92 ? 13.810 -10.306 -4.899 1.00 98.31 92 ASP A C 1
ATOM 676 O O . ASP A 1 92 ? 13.142 -10.848 -4.020 1.00 98.31 92 ASP A O 1
ATOM 680 N N . THR A 1 93 ? 14.938 -9.644 -4.613 1.00 96.88 93 THR A N 1
ATOM 681 C CA . THR A 1 93 ? 15.533 -9.604 -3.263 1.00 96.88 93 THR A CA 1
ATOM 682 C C . THR A 1 93 ? 14.636 -8.889 -2.248 1.00 96.88 93 THR A C 1
ATOM 684 O O . THR A 1 93 ? 14.529 -9.319 -1.097 1.00 96.88 93 THR A O 1
ATOM 687 N N . ALA A 1 94 ? 13.996 -7.787 -2.648 1.00 96.62 94 ALA A N 1
ATOM 688 C CA . ALA A 1 94 ? 13.067 -7.064 -1.784 1.00 96.62 94 ALA A CA 1
ATOM 689 C C . ALA A 1 94 ? 11.708 -7.768 -1.752 1.00 96.62 94 ALA A C 1
ATOM 691 O O . ALA A 1 94 ? 11.156 -8.009 -0.676 1.00 96.62 94 ALA A O 1
ATOM 692 N N . LEU A 1 95 ? 11.211 -8.154 -2.929 1.00 97.00 95 LEU A N 1
ATOM 693 C CA . LEU A 1 95 ? 9.912 -8.781 -3.119 1.00 97.00 95 LEU A CA 1
ATOM 694 C C . LEU A 1 95 ? 9.768 -10.079 -2.323 1.00 97.00 95 LEU A C 1
ATOM 696 O O . LEU A 1 95 ? 8.702 -10.325 -1.765 1.00 97.00 95 LEU A O 1
ATOM 700 N N . GLN A 1 96 ? 10.834 -10.874 -2.190 1.00 96.62 96 GLN A N 1
ATOM 701 C CA . GLN A 1 96 ? 10.815 -12.119 -1.417 1.00 96.62 96 GLN A CA 1
ATOM 702 C C . GLN A 1 96 ? 10.269 -11.928 0.009 1.00 96.62 96 GLN A C 1
ATOM 704 O O . GLN A 1 96 ? 9.557 -12.792 0.518 1.00 96.62 96 GLN A O 1
ATOM 709 N N . ARG A 1 97 ? 10.540 -10.778 0.640 1.00 96.94 97 ARG A N 1
ATOM 710 C CA . ARG A 1 97 ? 10.056 -10.454 1.995 1.00 96.94 97 ARG A CA 1
ATOM 711 C C . ARG A 1 97 ? 8.550 -10.189 2.041 1.00 96.94 97 ARG A C 1
ATOM 713 O O . ARG A 1 97 ? 7.937 -10.346 3.091 1.00 96.94 97 ARG A O 1
ATOM 720 N N . TYR A 1 98 ? 7.965 -9.805 0.911 1.00 96.69 98 TYR A N 1
ATOM 721 C CA . TYR A 1 98 ? 6.550 -9.473 0.761 1.00 96.69 98 TYR A CA 1
ATOM 722 C C . TYR A 1 98 ? 5.738 -10.584 0.087 1.00 96.69 98 TYR A C 1
ATOM 724 O O . TYR A 1 98 ? 4.520 -10.452 -0.008 1.00 96.69 98 TYR A O 1
ATOM 732 N N . VAL A 1 99 ? 6.357 -11.694 -0.334 1.00 97.81 99 VAL A N 1
ATOM 733 C CA . VAL A 1 99 ? 5.634 -12.840 -0.917 1.00 97.81 99 VAL A CA 1
ATOM 734 C C . VAL A 1 99 ? 4.484 -13.320 -0.019 1.00 97.81 99 VAL A C 1
ATOM 736 O O . VAL A 1 99 ? 3.389 -13.480 -0.553 1.00 97.81 99 VAL A O 1
ATOM 739 N N . PRO A 1 100 ? 4.638 -13.481 1.315 1.00 98.06 100 PRO A N 1
ATOM 740 C CA . PRO A 1 100 ? 3.513 -13.860 2.175 1.00 98.06 100 PRO A CA 1
ATOM 741 C C . PRO A 1 100 ? 2.361 -12.847 2.150 1.00 98.06 100 PRO A C 1
ATOM 743 O O . PRO A 1 100 ? 1.197 -13.236 2.146 1.00 98.06 100 PRO A O 1
ATOM 746 N N . TYR A 1 101 ? 2.677 -11.552 2.076 1.00 97.44 101 TYR A N 1
ATOM 747 C CA . TYR A 1 101 ? 1.675 -10.492 1.990 1.00 97.44 101 TYR A CA 1
ATOM 748 C C . TYR A 1 101 ? 0.911 -10.549 0.659 1.00 97.44 101 TYR A C 1
ATOM 750 O O . TYR A 1 101 ? -0.315 -10.587 0.657 1.00 97.44 101 TYR A O 1
ATOM 758 N N . PHE A 1 102 ? 1.613 -10.635 -0.475 1.00 97.69 102 PHE A N 1
ATOM 759 C CA . PHE A 1 102 ? 0.966 -10.753 -1.788 1.00 97.69 102 PHE A CA 1
ATOM 760 C C . PHE A 1 102 ? 0.213 -12.070 -1.977 1.00 97.69 102 PHE A C 1
ATOM 762 O O . PHE A 1 102 ? -0.818 -12.091 -2.651 1.00 97.69 102 PHE A O 1
ATOM 769 N N . TYR A 1 103 ? 0.693 -13.151 -1.361 1.00 98.44 103 TYR A N 1
ATOM 770 C CA . TYR A 1 103 ? -0.048 -14.401 -1.279 1.00 98.44 103 TYR A CA 1
ATOM 771 C C . TYR A 1 103 ? -1.395 -14.158 -0.597 1.00 98.44 103 TYR A C 1
ATOM 773 O O . TYR A 1 103 ? -2.426 -14.420 -1.207 1.00 98.44 103 TYR A O 1
ATOM 781 N N . GLN A 1 104 ? -1.393 -13.544 0.590 1.00 98.12 104 GLN A N 1
ATOM 782 C CA . GLN A 1 104 ? -2.617 -13.271 1.340 1.00 98.12 104 GLN A CA 1
ATOM 783 C C . GLN A 1 104 ? -3.586 -12.338 0.597 1.00 98.12 104 GLN A C 1
ATOM 785 O O . GLN A 1 104 ? -4.794 -12.574 0.596 1.00 98.12 104 GLN A O 1
ATOM 790 N N . LEU A 1 105 ? -3.072 -11.316 -0.096 1.00 97.50 105 LEU A N 1
ATOM 791 C CA . LEU A 1 105 ? -3.882 -10.460 -0.970 1.00 97.50 105 LEU A CA 1
ATOM 792 C C . LEU A 1 105 ? -4.590 -11.270 -2.064 1.00 97.50 105 LEU A C 1
ATOM 794 O O . LEU A 1 105 ? -5.783 -11.097 -2.299 1.00 97.50 105 LEU A O 1
ATOM 798 N N . GLY A 1 106 ? -3.869 -12.180 -2.721 1.00 97.56 106 GLY A N 1
ATOM 799 C CA . GLY A 1 106 ? -4.411 -12.984 -3.814 1.00 97.56 106 GLY A CA 1
ATOM 800 C C . GLY A 1 106 ? -5.192 -14.230 -3.392 1.00 97.56 106 GLY A C 1
ATOM 801 O O . GLY A 1 106 ? -5.804 -14.860 -4.256 1.00 97.56 106 GLY A O 1
ATOM 802 N N . THR A 1 107 ? -5.180 -14.607 -2.109 1.00 98.38 107 THR A N 1
ATOM 803 C CA . THR A 1 107 ? -5.922 -15.773 -1.606 1.00 98.38 107 THR A CA 1
ATOM 804 C C . THR A 1 107 ? -7.061 -15.433 -0.657 1.00 98.38 107 THR A C 1
ATOM 806 O O . THR A 1 107 ? -7.996 -16.217 -0.597 1.00 98.38 107 THR A O 1
ATOM 809 N N . GLU A 1 108 ? -7.024 -14.308 0.060 1.00 98.06 108 GLU A N 1
ATOM 810 C CA . GLU A 1 108 ? -7.994 -14.025 1.133 1.00 98.06 108 GLU A CA 1
ATOM 811 C C . GLU A 1 108 ? -8.472 -12.568 1.153 1.00 98.06 108 GLU A C 1
ATOM 813 O O . GLU A 1 108 ? -9.674 -12.320 1.173 1.00 98.06 108 GLU A O 1
ATOM 818 N N . LEU A 1 109 ? -7.551 -11.595 1.151 1.00 96.62 109 LEU A N 1
ATOM 819 C CA . LEU A 1 109 ? -7.890 -10.191 1.442 1.00 96.62 109 LEU A CA 1
ATOM 820 C C . LEU A 1 109 ? -8.508 -9.453 0.249 1.00 96.62 109 LEU A C 1
ATOM 822 O O . LEU A 1 109 ? -9.214 -8.463 0.431 1.00 96.62 109 LEU A O 1
ATOM 826 N N . GLY A 1 110 ? -8.223 -9.916 -0.968 1.00 94.19 110 GLY A N 1
ATOM 827 C CA . GLY A 1 110 ? -8.463 -9.151 -2.184 1.00 94.19 110 GLY A CA 1
ATOM 828 C C . GLY A 1 110 ? -7.374 -8.101 -2.408 1.00 94.19 110 GLY A C 1
ATOM 829 O O . GLY A 1 110 ? -6.450 -7.932 -1.609 1.00 94.19 110 GLY A O 1
ATOM 830 N N . TYR A 1 111 ? -7.457 -7.403 -3.537 1.00 92.25 111 TYR A N 1
ATOM 831 C CA . TYR A 1 111 ? -6.491 -6.372 -3.896 1.00 92.25 111 TYR A CA 1
ATOM 832 C C . TYR A 1 111 ? -7.157 -5.223 -4.638 1.00 92.25 111 TYR A C 1
ATOM 834 O O . TYR A 1 111 ? -8.210 -5.387 -5.253 1.00 92.25 111 TYR A O 1
ATOM 842 N N . VAL A 1 112 ? -6.535 -4.049 -4.563 1.00 89.62 112 VAL A N 1
ATOM 843 C CA . VAL A 1 112 ? -7.031 -2.854 -5.243 1.00 89.62 112 VAL A CA 1
ATOM 844 C C . VAL A 1 112 ? -6.932 -3.023 -6.761 1.00 89.62 112 VAL A C 1
ATOM 846 O O . VAL A 1 112 ? -5.902 -3.432 -7.293 1.00 89.62 112 VAL A O 1
ATOM 849 N N . GLY A 1 113 ? -8.009 -2.673 -7.464 1.00 87.44 113 GLY A N 1
ATOM 850 C CA . GLY A 1 113 ? -8.000 -2.530 -8.916 1.00 87.44 113 GLY A CA 1
ATOM 851 C C . GLY A 1 113 ? -7.520 -1.138 -9.327 1.00 87.44 113 GLY A C 1
ATOM 852 O O . GLY A 1 113 ? -7.984 -0.134 -8.786 1.00 87.44 113 GLY A O 1
ATOM 853 N N . PHE A 1 114 ? -6.625 -1.061 -10.312 1.00 88.06 114 PHE A N 1
ATOM 854 C CA . PHE A 1 114 ? -6.132 0.213 -10.845 1.00 88.06 114 PHE A CA 1
ATOM 855 C C . PHE A 1 114 ? -6.926 0.606 -12.101 1.00 88.06 114 PHE A C 1
ATOM 857 O O . PHE A 1 114 ? -6.913 -0.140 -13.081 1.00 88.06 114 PHE A O 1
ATOM 864 N N . PRO A 1 115 ? -7.621 1.759 -12.129 1.00 87.06 115 PRO A N 1
ATOM 865 C CA . PRO A 1 115 ? -8.354 2.186 -13.317 1.00 87.06 115 PRO A CA 1
ATOM 866 C C . PRO A 1 115 ? -7.400 2.510 -14.471 1.00 87.06 115 PRO A C 1
ATOM 868 O O . PRO A 1 115 ? -6.687 3.507 -14.430 1.00 87.06 115 PRO A O 1
ATOM 871 N N . THR A 1 116 ? -7.427 1.721 -15.545 1.00 89.69 116 THR A N 1
ATOM 872 C CA . THR A 1 116 ? -6.474 1.870 -16.661 1.00 89.69 116 THR A CA 1
ATOM 873 C C . THR A 1 116 ? -7.062 2.469 -17.936 1.00 89.69 116 THR A C 1
ATOM 875 O O . THR A 1 116 ? -6.362 2.604 -18.935 1.00 89.69 116 THR A O 1
ATOM 878 N N . ARG A 1 117 ? -8.333 2.898 -17.927 1.00 91.31 117 ARG A N 1
ATOM 879 C CA . ARG A 1 117 ? -9.008 3.453 -19.120 1.00 91.31 117 ARG A CA 1
ATOM 880 C C . ARG A 1 117 ? -8.230 4.604 -19.774 1.00 91.31 117 ARG A C 1
ATOM 882 O O . ARG A 1 117 ? -8.209 4.709 -20.995 1.00 91.31 117 ARG A O 1
ATOM 889 N N . HIS A 1 118 ? -7.586 5.449 -18.971 1.00 89.44 118 HIS A N 1
ATOM 890 C CA . HIS A 1 118 ? -6.782 6.583 -19.439 1.00 89.44 118 HIS A CA 1
ATOM 891 C C . HIS A 1 118 ? -5.435 6.172 -20.070 1.00 89.44 118 HIS A C 1
ATOM 893 O O . HIS A 1 118 ? -4.777 7.005 -20.681 1.00 89.44 118 HIS A O 1
ATOM 899 N N . LEU A 1 119 ? -5.050 4.897 -19.952 1.00 89.75 119 LEU A N 1
ATOM 900 C CA . LEU A 1 119 ? -3.840 4.289 -20.520 1.00 89.75 119 LEU A CA 1
ATOM 901 C C . LEU A 1 119 ? -4.167 3.295 -21.648 1.00 89.75 119 LEU A C 1
ATOM 903 O O . LEU A 1 119 ? -3.325 2.482 -22.033 1.00 89.75 119 LEU A O 1
ATOM 907 N N . SER A 1 120 ? -5.395 3.318 -22.174 1.00 87.69 120 SER A N 1
ATOM 908 C CA . SER A 1 120 ? -5.815 2.417 -23.249 1.00 87.69 120 SER A CA 1
ATOM 909 C C . SER A 1 120 ? -4.875 2.522 -24.456 1.00 87.69 120 SER A C 1
ATOM 911 O O . SER A 1 120 ? -4.613 3.614 -24.952 1.00 87.69 120 SER A O 1
ATOM 913 N N . GLY A 1 121 ? -4.379 1.379 -24.936 1.00 89.94 121 GLY A N 1
ATOM 914 C CA . GLY A 1 121 ? -3.407 1.307 -26.035 1.00 89.94 121 GLY A CA 1
ATOM 915 C C . GLY A 1 121 ? -1.949 1.569 -25.635 1.00 89.94 121 GLY A C 1
ATOM 916 O O . GLY A 1 121 ? -1.071 1.441 -26.484 1.00 89.94 121 GLY A O 1
ATOM 917 N N . LEU A 1 122 ? -1.678 1.902 -24.367 1.00 90.75 122 LEU A N 1
ATOM 918 C CA . LEU A 1 122 ? -0.322 2.094 -23.836 1.00 90.75 122 LEU A CA 1
ATOM 919 C C . LEU A 1 122 ? 0.166 0.918 -22.977 1.00 90.75 122 LEU A C 1
ATOM 921 O O . LEU A 1 122 ? 1.374 0.761 -22.814 1.00 90.75 122 LEU A O 1
ATOM 925 N N . LEU A 1 123 ? -0.751 0.102 -22.441 1.00 91.62 123 LEU A N 1
ATOM 926 C CA . LEU A 1 123 ? -0.416 -1.055 -21.604 1.00 91.62 123 LEU A CA 1
ATOM 927 C C . LEU A 1 123 ? 0.198 -2.189 -22.426 1.00 91.62 123 LEU A C 1
ATOM 929 O O . LEU A 1 123 ? -0.378 -2.609 -23.434 1.00 91.62 123 LEU A O 1
ATOM 933 N N . ARG A 1 124 ? 1.317 -2.737 -21.950 1.00 94.06 124 ARG A N 1
ATOM 934 C CA . ARG A 1 124 ? 1.920 -3.968 -22.485 1.00 94.06 124 ARG A CA 1
ATOM 935 C C . ARG A 1 124 ? 1.543 -5.193 -21.661 1.00 94.06 124 ARG A C 1
ATOM 937 O O . ARG A 1 124 ? 1.551 -6.306 -22.184 1.00 94.06 124 ARG A O 1
ATOM 944 N N . TYR A 1 125 ? 1.201 -4.996 -20.390 1.00 93.31 125 TYR A N 1
ATOM 945 C CA . TYR A 1 125 ? 0.993 -6.053 -19.411 1.00 93.31 125 TYR A CA 1
ATOM 946 C C . TYR A 1 125 ? -0.342 -5.851 -18.668 1.00 93.31 125 TYR A C 1
ATOM 948 O O . TYR A 1 125 ? -0.356 -5.360 -17.539 1.00 93.31 125 TYR A O 1
ATOM 956 N N . PRO A 1 126 ? -1.483 -6.259 -19.256 1.00 84.62 126 PRO A N 1
ATOM 957 C CA . PRO A 1 126 ? -2.806 -5.997 -18.679 1.00 84.62 126 PRO A CA 1
ATOM 958 C C . PRO A 1 126 ? -3.005 -6.599 -17.276 1.00 84.62 126 PRO A C 1
ATOM 960 O O . PRO A 1 126 ? -3.652 -5.977 -16.441 1.00 84.62 126 PRO A O 1
ATOM 963 N N . ASP A 1 127 ? -2.375 -7.742 -16.982 1.00 85.31 127 ASP A N 1
ATOM 964 C CA . ASP A 1 127 ? -2.492 -8.437 -15.686 1.00 85.31 127 ASP A CA 1
ATOM 965 C C . ASP A 1 127 ? -1.380 -8.055 -14.689 1.00 85.31 127 ASP A C 1
ATOM 967 O O . ASP A 1 127 ? -1.147 -8.738 -13.687 1.00 85.31 127 ASP A O 1
ATOM 971 N N . ALA A 1 128 ? -0.600 -7.007 -14.975 1.00 87.19 128 ALA A N 1
ATOM 972 C CA . ALA A 1 128 ? 0.582 -6.683 -14.179 1.00 87.19 128 ALA A CA 1
ATOM 973 C C . ALA A 1 128 ? 0.250 -6.308 -12.730 1.00 87.19 128 ALA A C 1
ATOM 975 O O . ALA A 1 128 ? 1.024 -6.630 -11.831 1.00 87.19 128 ALA A O 1
ATOM 976 N N . GLY A 1 129 ? -0.906 -5.679 -12.509 1.00 86.38 129 GLY A N 1
ATOM 977 C CA . GLY A 1 129 ? -1.365 -5.258 -11.187 1.00 86.38 129 GLY A CA 1
ATOM 978 C C . GLY A 1 129 ? -1.897 -6.384 -10.297 1.00 86.38 129 GLY A C 1
ATOM 979 O O . GLY A 1 129 ? -2.105 -6.149 -9.113 1.00 86.38 129 GLY A O 1
ATOM 980 N N . GLU A 1 130 ? -2.106 -7.593 -10.819 1.00 93.38 130 GLU A N 1
ATOM 981 C CA . GLU A 1 130 ? -2.704 -8.688 -10.048 1.00 93.38 130 GLU A CA 1
ATOM 982 C C . GLU A 1 130 ? -1.748 -9.230 -8.968 1.00 93.38 130 GLU A C 1
ATOM 984 O O . GLU A 1 130 ? -0.560 -9.422 -9.259 1.00 93.38 130 GLU A O 1
ATOM 989 N N . PRO A 1 131 ? -2.232 -9.605 -7.761 1.00 95.62 131 PRO A N 1
ATOM 990 C CA . PRO A 1 131 ? -1.400 -10.190 -6.701 1.00 95.62 131 PRO A CA 1
ATOM 991 C C . PRO A 1 131 ? -0.537 -11.366 -7.169 1.00 95.62 131 PRO A C 1
ATOM 993 O O . PRO A 1 131 ? 0.597 -11.541 -6.723 1.00 95.62 131 PRO A O 1
ATOM 996 N N . ARG A 1 132 ? -1.042 -12.147 -8.134 1.00 96.06 132 ARG A N 1
ATOM 997 C CA . ARG A 1 132 ? -0.333 -13.295 -8.707 1.00 96.06 132 ARG A CA 1
ATOM 998 C C . ARG A 1 132 ? 0.996 -12.921 -9.372 1.00 96.06 132 ARG A C 1
ATOM 1000 O O . ARG A 1 132 ? 1.876 -13.774 -9.464 1.00 96.06 132 ARG A O 1
ATOM 1007 N N . THR A 1 133 ? 1.160 -11.680 -9.828 1.00 96.62 133 THR A N 1
ATOM 1008 C CA . THR A 1 133 ? 2.423 -11.191 -10.400 1.00 96.62 133 THR A CA 1
ATOM 1009 C C . THR A 1 133 ? 3.554 -11.164 -9.367 1.00 96.62 133 THR A C 1
ATOM 1011 O O . THR A 1 133 ? 4.718 -11.276 -9.735 1.00 96.62 133 THR A O 1
ATOM 1014 N N . PHE A 1 134 ? 3.231 -11.076 -8.079 1.00 97.44 134 PHE A N 1
ATOM 1015 C CA . PHE A 1 134 ? 4.201 -10.875 -7.003 1.00 97.44 134 PHE A CA 1
ATOM 1016 C C . PHE A 1 134 ? 4.550 -12.158 -6.233 1.00 97.44 134 PHE A C 1
ATOM 1018 O O . PHE A 1 134 ? 5.277 -12.107 -5.242 1.00 97.44 134 PHE A O 1
ATOM 1025 N N . VAL A 1 135 ? 4.035 -13.312 -6.669 1.00 98.06 135 VAL A N 1
ATOM 1026 C CA . VAL A 1 135 ? 4.209 -14.603 -5.990 1.00 98.06 135 VAL A CA 1
ATOM 1027 C C . VAL A 1 135 ? 4.862 -15.610 -6.947 1.00 98.06 135 VAL A C 1
ATOM 1029 O O . VAL A 1 135 ? 4.349 -15.793 -8.057 1.00 98.06 135 VAL A O 1
ATOM 1032 N N . PRO A 1 136 ? 5.948 -16.299 -6.537 1.00 97.56 136 PRO A N 1
ATOM 1033 C CA . PRO A 1 136 ? 6.573 -17.375 -7.305 1.00 97.56 136 PRO A CA 1
ATOM 1034 C C . PRO A 1 136 ? 5.583 -18.418 -7.843 1.00 97.56 136 PRO A C 1
ATOM 1036 O O . PRO A 1 136 ? 4.548 -18.715 -7.236 1.00 97.56 136 PRO A O 1
ATOM 1039 N N . ARG A 1 137 ? 5.859 -18.948 -9.042 1.00 95.56 137 ARG A N 1
ATOM 1040 C CA . ARG A 1 137 ? 4.881 -19.762 -9.785 1.00 95.56 137 ARG A CA 1
ATOM 1041 C C . ARG A 1 137 ? 4.645 -21.152 -9.197 1.00 95.56 137 ARG A C 1
ATOM 1043 O O . ARG A 1 137 ? 3.552 -21.682 -9.366 1.00 95.56 137 ARG A O 1
ATOM 1050 N N . ASP A 1 138 ? 5.626 -21.674 -8.482 1.00 97.12 138 ASP A N 1
ATOM 1051 C CA . ASP A 1 138 ? 5.597 -22.915 -7.708 1.00 97.12 138 ASP A CA 1
ATOM 1052 C C . ASP A 1 138 ? 4.695 -22.846 -6.466 1.00 97.12 138 ASP A C 1
ATOM 1054 O O . ASP A 1 138 ? 4.282 -23.885 -5.956 1.00 97.12 138 ASP A O 1
ATOM 1058 N N . ILE A 1 139 ? 4.320 -21.644 -6.018 1.00 98.06 139 ILE A N 1
ATOM 1059 C CA . ILE A 1 139 ? 3.330 -21.459 -4.956 1.00 98.06 139 ILE A CA 1
ATOM 1060 C C . ILE A 1 139 ? 1.927 -21.408 -5.590 1.00 98.06 139 ILE A C 1
ATOM 1062 O O . ILE A 1 139 ? 1.638 -20.489 -6.375 1.00 98.06 139 ILE A O 1
ATOM 1066 N N . PRO A 1 140 ? 1.041 -22.376 -5.292 1.00 97.56 140 PRO A N 1
ATOM 1067 C CA . PRO A 1 140 ? -0.325 -22.374 -5.799 1.00 97.56 140 PRO A CA 1
ATOM 1068 C C . PRO A 1 140 ? -1.145 -21.286 -5.105 1.00 97.56 140 PRO A C 1
ATOM 1070 O O . PRO A 1 140 ? -1.027 -21.091 -3.903 1.00 97.56 140 PRO A O 1
ATOM 1073 N N . MET A 1 141 ? -2.015 -20.603 -5.847 1.00 98.25 141 MET A N 1
ATOM 1074 C CA . MET A 1 141 ? -2.913 -19.587 -5.293 1.00 98.25 141 MET A CA 1
ATOM 1075 C C . MET A 1 141 ? -4.345 -19.880 -5.721 1.00 98.25 141 MET A C 1
ATOM 1077 O O . MET A 1 141 ? -4.616 -20.088 -6.905 1.00 98.25 141 MET A O 1
ATOM 1081 N N . ARG A 1 142 ? -5.260 -19.866 -4.754 1.00 97.81 142 ARG A N 1
ATOM 1082 C CA . ARG A 1 142 ? -6.703 -19.940 -4.976 1.00 97.81 142 ARG A CA 1
ATOM 1083 C C . ARG A 1 142 ? -7.371 -18.916 -4.072 1.00 97.81 142 ARG A C 1
ATOM 1085 O O . ARG A 1 142 ? -7.160 -18.950 -2.867 1.00 97.81 142 ARG A O 1
ATOM 1092 N N . PHE A 1 143 ? -8.164 -18.033 -4.669 1.00 98.12 143 PHE A N 1
ATOM 1093 C CA . PHE A 1 143 ? -8.894 -17.014 -3.928 1.00 98.12 143 PHE A CA 1
ATOM 1094 C C . PHE A 1 143 ? -10.099 -17.620 -3.204 1.00 98.12 143 PHE A C 1
ATOM 1096 O O . PHE A 1 143 ? -10.971 -18.223 -3.840 1.00 98.12 143 PHE A O 1
ATOM 1103 N N . ASP A 1 144 ? -10.129 -17.453 -1.888 1.00 98.25 144 ASP A N 1
ATOM 1104 C CA . ASP A 1 144 ? -11.280 -17.695 -1.037 1.00 98.25 144 ASP A CA 1
ATOM 1105 C C . ASP A 1 144 ? -12.171 -16.449 -1.033 1.00 98.25 144 ASP A C 1
ATOM 1107 O O . ASP A 1 144 ? -11.823 -15.394 -0.507 1.00 98.25 144 ASP A O 1
ATOM 1111 N N . ARG A 1 145 ? -13.346 -16.583 -1.648 1.00 97.50 145 ARG A N 1
ATOM 1112 C CA . ARG A 1 145 ? -14.314 -15.490 -1.772 1.00 97.50 145 ARG A CA 1
ATOM 1113 C C . ARG A 1 145 ? -15.055 -15.211 -0.465 1.00 97.50 145 ARG A C 1
ATOM 1115 O O . ARG A 1 145 ? -15.696 -14.168 -0.374 1.00 97.50 145 ARG A O 1
ATOM 1122 N N . ASP A 1 146 ? -14.983 -16.114 0.511 1.00 98.06 146 ASP A N 1
ATOM 1123 C CA . ASP A 1 146 ? -15.731 -16.021 1.760 1.00 98.06 146 ASP A CA 1
ATOM 1124 C C . ASP A 1 146 ? -14.912 -15.422 2.910 1.00 98.06 146 ASP A C 1
ATOM 1126 O O . ASP A 1 146 ? -15.515 -14.949 3.874 1.00 98.06 146 ASP A O 1
ATOM 1130 N N . ALA A 1 147 ? -13.579 -15.351 2.794 1.00 98.06 147 ALA A N 1
ATOM 1131 C CA . ALA A 1 147 ? -12.680 -14.897 3.859 1.00 98.06 147 ALA A CA 1
ATOM 1132 C C . ALA A 1 147 ? -13.008 -13.481 4.383 1.00 98.06 147 ALA A C 1
ATOM 1134 O O . ALA A 1 147 ? -13.370 -13.310 5.549 1.00 98.06 147 ALA A O 1
ATOM 1135 N N . MET A 1 148 ? -12.943 -12.450 3.531 1.00 97.31 148 MET A N 1
ATOM 1136 C CA . MET A 1 148 ? -13.262 -11.074 3.947 1.00 97.31 148 MET A CA 1
ATOM 1137 C C . MET A 1 148 ? -14.743 -10.857 4.297 1.00 97.31 148 MET A C 1
ATOM 1139 O O . MET A 1 148 ? -15.007 -10.201 5.309 1.00 97.31 148 MET A O 1
ATOM 1143 N N . PRO A 1 149 ? -15.727 -11.418 3.560 1.00 97.19 149 PRO A N 1
ATOM 1144 C CA . PRO A 1 149 ? -17.122 -11.391 3.996 1.00 97.19 149 PRO A CA 1
ATOM 1145 C C . PRO A 1 149 ? -17.353 -12.033 5.366 1.00 97.19 149 PRO A C 1
ATOM 1147 O O . PRO A 1 149 ? -18.228 -11.585 6.106 1.00 97.19 149 PRO A O 1
ATOM 1150 N N . ASP A 1 150 ? -16.604 -13.077 5.726 1.00 98.12 150 ASP A N 1
ATOM 1151 C CA . ASP A 1 150 ? -16.697 -13.680 7.052 1.00 98.12 150 ASP A CA 1
ATOM 1152 C C . ASP A 1 150 ? -16.186 -12.752 8.151 1.00 98.12 150 ASP A C 1
ATOM 1154 O O . ASP A 1 150 ? -16.894 -12.505 9.134 1.00 98.12 150 ASP A O 1
ATOM 1158 N N . ILE A 1 151 ? -15.020 -12.143 7.927 1.00 97.50 151 ILE A N 1
ATOM 1159 C CA . ILE A 1 151 ? -14.440 -11.147 8.830 1.00 97.50 151 ILE A CA 1
ATOM 1160 C C . ILE A 1 151 ? -15.380 -9.945 8.991 1.00 97.50 151 ILE A C 1
ATOM 1162 O O . ILE A 1 151 ? -15.667 -9.554 10.123 1.00 97.50 151 ILE A O 1
ATOM 1166 N N . ASP A 1 152 ? -15.921 -9.383 7.905 1.00 96.94 152 ASP A N 1
ATOM 1167 C CA . ASP A 1 152 ? -16.851 -8.245 7.976 1.00 96.94 152 ASP A CA 1
ATOM 1168 C C . ASP A 1 152 ? -18.127 -8.603 8.755 1.00 96.94 152 ASP A C 1
ATOM 1170 O O . ASP A 1 152 ? -18.543 -7.874 9.662 1.00 96.94 152 ASP A O 1
ATOM 1174 N N . ARG A 1 153 ? -18.703 -9.788 8.508 1.00 97.62 153 ARG A N 1
ATOM 1175 C CA . ARG A 1 153 ? -19.852 -10.285 9.281 1.00 97.62 153 ARG A CA 1
ATOM 1176 C C . ARG A 1 153 ? -19.517 -10.439 10.757 1.00 97.62 153 ARG A C 1
ATOM 1178 O O . ARG A 1 153 ? -20.378 -10.149 11.592 1.00 97.62 153 ARG A O 1
ATOM 1185 N N . TRP A 1 154 ? -18.313 -10.894 11.102 1.00 98.00 154 TRP A N 1
ATOM 1186 C CA . TRP A 1 154 ? -17.873 -10.965 12.491 1.00 98.00 154 TRP A CA 1
ATOM 1187 C C . TRP A 1 154 ? -17.724 -9.568 13.099 1.00 98.00 154 TRP A C 1
ATOM 1189 O O . TRP A 1 154 ? -18.309 -9.314 14.153 1.00 98.00 154 TRP A O 1
ATOM 1199 N N . VAL A 1 155 ? -17.046 -8.637 12.422 1.00 98.06 155 VAL A N 1
ATOM 1200 C CA . VAL A 1 155 ? -16.875 -7.242 12.869 1.00 98.06 155 VAL A CA 1
ATOM 1201 C C . VAL A 1 155 ? -18.231 -6.573 13.107 1.00 98.06 155 VAL A C 1
ATOM 1203 O O . VAL A 1 155 ? -18.433 -5.902 14.122 1.00 98.06 155 VAL A O 1
ATOM 1206 N N . HIS A 1 156 ? -19.196 -6.812 12.221 1.00 97.19 156 HIS A N 1
ATOM 1207 C CA . HIS A 1 156 ? -20.542 -6.275 12.342 1.00 97.19 156 HIS A CA 1
ATOM 1208 C C . HIS A 1 156 ? -21.348 -6.931 13.478 1.00 97.19 156 HIS A C 1
ATOM 1210 O O . HIS A 1 156 ? -21.981 -6.247 14.287 1.00 97.19 156 HIS A O 1
ATOM 1216 N N . ARG A 1 157 ? -21.352 -8.270 13.555 1.00 97.06 157 ARG A N 1
ATOM 1217 C CA . ARG A 1 157 ? -22.276 -9.022 14.425 1.00 97.06 157 ARG A CA 1
ATOM 1218 C C . ARG A 1 157 ? -21.729 -9.398 15.786 1.00 97.06 157 ARG A C 1
ATOM 1220 O O . ARG A 1 157 ? -22.543 -9.613 16.681 1.00 97.06 157 ARG A O 1
ATOM 1227 N N . HIS A 1 158 ? -20.419 -9.458 15.958 1.00 97.19 158 HIS A N 1
ATOM 1228 C CA . HIS A 1 158 ? -19.765 -9.952 17.174 1.00 97.19 158 HIS A CA 1
ATOM 1229 C C . HIS A 1 158 ? -18.655 -9.027 17.668 1.00 97.19 158 HIS A C 1
ATOM 1231 O O . HIS A 1 158 ? -18.385 -9.012 18.868 1.00 97.19 158 HIS A O 1
ATOM 1237 N N . GLY A 1 159 ? -18.072 -8.224 16.773 1.00 97.19 159 GLY A N 1
ATOM 1238 C CA . GLY A 1 159 ? -17.078 -7.216 17.102 1.00 97.19 159 GLY A CA 1
ATOM 1239 C C . GLY A 1 159 ? -17.528 -6.357 18.279 1.00 97.19 159 GLY A C 1
ATOM 1240 O O . GLY A 1 159 ? -18.662 -5.870 18.321 1.00 97.19 159 GLY A O 1
ATOM 1241 N N . SER A 1 160 ? -16.642 -6.211 19.258 1.00 97.38 160 SER A N 1
ATOM 1242 C CA . SER A 1 160 ? -16.844 -5.353 20.417 1.00 97.38 160 SER A CA 1
ATOM 1243 C C . SER A 1 160 ? -15.531 -4.691 20.789 1.00 97.38 160 SER A C 1
ATOM 1245 O O . SER A 1 160 ? -14.471 -5.283 20.582 1.00 97.38 160 SER A O 1
ATOM 1247 N N . ARG A 1 161 ? -15.600 -3.465 21.316 1.00 97.25 161 ARG A N 1
ATOM 1248 C CA . ARG A 1 161 ? -14.407 -2.664 21.630 1.00 97.25 161 ARG A CA 1
ATOM 1249 C C . ARG A 1 161 ? -13.468 -2.499 20.428 1.00 97.25 161 ARG A C 1
ATOM 1251 O O . ARG A 1 161 ? -12.252 -2.606 20.552 1.00 97.25 161 ARG A O 1
ATOM 1258 N N . LEU A 1 162 ? -14.051 -2.259 19.252 1.00 97.88 162 LEU A N 1
ATOM 1259 C CA . LEU A 1 162 ? -13.318 -1.985 18.020 1.00 97.88 162 LEU A CA 1
ATOM 1260 C C . LEU A 1 162 ? -13.299 -0.481 17.749 1.00 97.88 162 LEU A C 1
ATOM 1262 O O . LEU A 1 162 ? -14.342 0.175 17.751 1.00 97.88 162 LEU A O 1
ATOM 1266 N N . LEU A 1 163 ? -12.114 0.062 17.491 1.00 97.38 163 LEU A N 1
ATOM 1267 C CA . LEU A 1 163 ? -11.928 1.447 17.079 1.00 97.38 163 LEU A CA 1
ATOM 1268 C C . LEU A 1 163 ? -11.208 1.467 15.731 1.00 97.38 163 LEU A C 1
ATOM 1270 O O . LEU A 1 163 ? -10.043 1.090 15.656 1.00 97.38 163 LEU A O 1
ATOM 1274 N N . PHE A 1 164 ? -11.902 1.923 14.692 1.00 97.25 164 PHE A N 1
ATOM 1275 C CA . PHE A 1 164 ? -11.320 2.172 13.376 1.00 97.25 164 PHE A CA 1
ATOM 1276 C C . PHE A 1 164 ? -11.062 3.667 13.221 1.00 97.25 164 PHE A C 1
ATOM 1278 O O . PHE A 1 164 ? -11.954 4.478 13.483 1.00 97.25 164 PHE A O 1
ATOM 1285 N N . VAL A 1 165 ? -9.849 4.024 12.811 1.00 97.38 165 VAL A N 1
ATOM 1286 C CA . VAL A 1 165 ? -9.425 5.406 12.583 1.00 97.38 165 VAL A CA 1
ATOM 1287 C C . VAL A 1 165 ? -8.926 5.481 11.153 1.00 97.38 165 VAL A C 1
ATOM 1289 O O . VAL A 1 165 ? -7.906 4.883 10.827 1.00 97.38 165 VAL A O 1
ATOM 1292 N N . ASN A 1 166 ? -9.675 6.178 10.307 1.00 97.62 166 ASN A N 1
ATOM 1293 C CA . ASN A 1 166 ? -9.438 6.209 8.872 1.00 97.62 166 ASN A CA 1
ATOM 1294 C C . ASN A 1 166 ? -9.018 7.611 8.433 1.00 97.62 166 ASN A C 1
ATOM 1296 O O . ASN A 1 166 ? -9.639 8.599 8.832 1.00 97.62 166 ASN A O 1
ATOM 1300 N N . GLY A 1 167 ? -8.013 7.692 7.567 1.00 96.56 167 GLY A N 1
ATOM 1301 C CA . GLY A 1 167 ? -7.716 8.913 6.826 1.00 96.56 167 GLY A CA 1
ATOM 1302 C C . GLY A 1 167 ? -8.691 9.067 5.672 1.00 96.56 167 GLY A C 1
ATOM 1303 O O . GLY A 1 167 ? -8.798 8.172 4.839 1.00 96.56 167 GLY A O 1
ATOM 1304 N N . ALA A 1 168 ? -9.417 10.180 5.604 1.00 94.75 168 ALA A N 1
ATOM 1305 C CA . ALA A 1 168 ? -10.422 10.379 4.561 1.00 94.75 168 ALA A CA 1
ATOM 1306 C C . ALA A 1 168 ? -9.818 10.542 3.153 1.00 94.75 168 ALA A C 1
ATOM 1308 O O . ALA A 1 168 ? -10.542 10.402 2.169 1.00 94.75 168 ALA A O 1
ATOM 1309 N N . GLN A 1 169 ? -8.513 10.817 3.049 1.00 93.56 169 GLN A N 1
ATOM 1310 C CA . GLN A 1 169 ? -7.789 10.906 1.777 1.00 93.56 169 GLN A CA 1
ATOM 1311 C C . GLN A 1 169 ? -7.101 9.591 1.376 1.00 93.56 169 GLN A C 1
ATOM 1313 O O . GLN A 1 169 ? -6.563 9.503 0.274 1.00 93.56 169 GLN A O 1
ATOM 1318 N N . ASP A 1 170 ? -7.110 8.565 2.233 1.00 95.31 170 ASP A N 1
ATOM 1319 C CA . ASP A 1 170 ? -6.501 7.271 1.923 1.00 95.31 170 ASP A CA 1
ATOM 1320 C C . ASP A 1 170 ? -7.371 6.478 0.932 1.00 95.31 170 ASP A C 1
ATOM 1322 O O . ASP A 1 170 ? -8.505 6.132 1.253 1.00 95.31 170 ASP A O 1
ATOM 1326 N N . PRO A 1 171 ? -6.879 6.096 -0.254 1.00 94.19 171 PRO A N 1
ATOM 1327 C CA . PRO A 1 171 ? -7.666 5.265 -1.161 1.00 94.19 171 PRO A CA 1
ATOM 1328 C C . PRO A 1 171 ? -7.891 3.839 -0.623 1.00 94.19 171 PRO A C 1
ATOM 1330 O O . PRO A 1 171 ? -8.813 3.155 -1.066 1.00 94.19 171 PRO A O 1
ATOM 1333 N N . SER A 1 172 ? -7.088 3.382 0.342 1.00 92.81 172 SER A N 1
ATOM 1334 C CA . SER A 1 172 ? -7.176 2.030 0.915 1.00 92.81 172 SER A CA 1
ATOM 1335 C C . SER A 1 172 ? -8.426 1.826 1.776 1.00 92.81 172 SER A C 1
ATOM 1337 O O . SER A 1 172 ? -8.827 0.688 2.003 1.00 92.81 172 SER A O 1
ATOM 1339 N N . VAL A 1 173 ? -9.063 2.908 2.241 1.00 94.25 173 VAL A N 1
ATOM 1340 C CA . VAL A 1 173 ? -10.274 2.843 3.081 1.00 94.25 173 VAL A CA 1
ATOM 1341 C C . VAL A 1 173 ? -11.570 2.944 2.272 1.00 94.25 173 VAL A C 1
ATOM 1343 O O . VAL A 1 173 ? -12.628 3.172 2.855 1.00 94.25 173 VAL A O 1
ATOM 1346 N N . ALA A 1 174 ? -11.511 2.769 0.945 1.00 92.19 174 ALA A N 1
ATOM 1347 C CA . ALA A 1 174 ? -12.683 2.790 0.063 1.00 92.19 174 ALA A CA 1
ATOM 1348 C C . ALA A 1 174 ? -13.767 1.776 0.478 1.00 92.19 174 ALA A C 1
ATOM 1350 O O . ALA A 1 174 ? -14.962 2.040 0.330 1.00 92.19 174 ALA A O 1
ATOM 1351 N N . GLU A 1 175 ? -13.357 0.649 1.064 1.00 92.31 175 GLU A N 1
ATOM 1352 C CA . GLU A 1 175 ? -14.242 -0.379 1.613 1.00 92.31 175 GLU A CA 1
ATOM 1353 C C . GLU A 1 175 ? -13.978 -0.564 3.119 1.00 92.31 175 GLU A C 1
ATOM 1355 O O . GLU A 1 175 ? -13.362 -1.544 3.537 1.00 92.31 175 GLU A O 1
ATOM 1360 N N . PRO A 1 176 ? -14.402 0.388 3.975 1.00 94.75 176 PRO A N 1
ATOM 1361 C CA . PRO A 1 176 ? -14.088 0.341 5.393 1.00 94.75 176 PRO A CA 1
ATOM 1362 C C . PRO A 1 176 ? -15.023 -0.624 6.129 1.00 94.75 176 PRO A C 1
ATOM 1364 O O . PRO A 1 176 ? -16.208 -0.758 5.796 1.00 94.75 176 PRO A O 1
ATOM 1367 N N . PHE A 1 177 ? -14.520 -1.221 7.209 1.00 95.81 177 PHE A N 1
ATOM 1368 C CA . PHE A 1 177 ? -15.335 -2.021 8.118 1.00 95.81 177 PHE A CA 1
ATOM 1369 C C . PHE A 1 177 ? -16.471 -1.211 8.757 1.00 95.81 177 PHE A C 1
ATOM 1371 O O . PHE A 1 177 ? -16.313 -0.042 9.121 1.00 95.81 177 PHE A O 1
ATOM 1378 N N . ARG A 1 178 ? -17.620 -1.868 8.962 1.00 95.06 178 ARG A N 1
ATOM 1379 C CA . ARG A 1 178 ? -18.810 -1.280 9.602 1.00 95.06 178 ARG A CA 1
ATOM 1380 C C . ARG A 1 178 ? -19.171 -2.047 10.881 1.00 95.06 178 ARG A C 1
ATOM 1382 O O . ARG A 1 178 ? -20.057 -2.908 10.847 1.00 95.06 178 ARG A O 1
ATOM 1389 N N . PRO A 1 179 ? -18.507 -1.759 12.018 1.00 96.50 179 PRO A N 1
ATOM 1390 C CA . PRO A 1 179 ? -18.767 -2.469 13.264 1.00 96.50 179 PRO A CA 1
ATOM 1391 C C . PRO A 1 179 ? -20.196 -2.249 13.768 1.00 96.50 179 PRO A C 1
ATOM 1393 O O . PRO A 1 179 ? -20.816 -1.210 13.529 1.00 96.50 179 PRO A O 1
ATOM 1396 N N . GLY A 1 180 ? -20.707 -3.229 14.514 1.00 92.62 180 GLY A N 1
ATOM 1397 C CA . GLY A 1 180 ? -21.984 -3.113 15.217 1.00 92.62 180 GLY A CA 1
ATOM 1398 C C . GLY A 1 180 ? -21.933 -2.158 16.419 1.00 92.62 180 GLY A C 1
ATOM 1399 O O . GLY A 1 180 ? -20.911 -1.559 16.748 1.00 92.62 180 GLY A O 1
ATOM 1400 N N . ARG A 1 181 ? -23.048 -2.040 17.152 1.00 89.06 181 ARG A N 1
ATOM 1401 C CA . ARG A 1 181 ? -23.208 -1.068 18.260 1.00 89.06 181 ARG A CA 1
ATOM 1402 C C . ARG A 1 181 ? -22.550 -1.485 19.594 1.00 89.06 181 ARG A C 1
ATOM 1404 O O . ARG A 1 181 ? -22.880 -0.917 20.632 1.00 89.06 181 ARG A O 1
ATOM 1411 N N . ARG A 1 182 ? -21.643 -2.471 19.610 1.00 94.19 182 ARG A N 1
ATOM 1412 C CA . ARG A 1 182 ? -21.050 -3.033 20.845 1.00 94.19 182 ARG A CA 1
ATOM 1413 C C . ARG A 1 182 ? -19.801 -2.272 21.282 1.00 94.19 182 ARG A C 1
ATOM 1415 O O . ARG A 1 182 ? -18.687 -2.779 21.172 1.00 94.19 182 ARG A O 1
ATOM 1422 N N . ASP A 1 183 ? -20.005 -1.041 21.748 1.00 95.81 183 ASP A N 1
ATOM 1423 C CA . ASP A 1 183 ? -18.921 -0.153 22.202 1.00 95.81 183 ASP A CA 1
ATOM 1424 C C . ASP A 1 183 ? -17.798 -0.074 21.158 1.00 95.81 183 ASP A C 1
ATOM 1426 O O . ASP A 1 183 ? -16.638 -0.339 21.433 1.00 95.81 183 ASP A O 1
ATOM 1430 N N . SER A 1 184 ? -18.182 0.157 19.904 1.00 97.50 184 SER A N 1
ATOM 1431 C CA . SER A 1 184 ? -17.274 0.225 18.761 1.00 97.50 184 SER A CA 1
ATOM 1432 C C . SER A 1 184 ? -17.544 1.494 17.965 1.00 97.50 184 SER A C 1
ATOM 1434 O O . SER A 1 184 ? -18.651 2.044 18.013 1.00 97.50 184 SER A O 1
ATOM 1436 N N . ARG A 1 185 ? -16.530 1.996 17.260 1.00 96.50 185 ARG A N 1
ATOM 1437 C CA . ARG A 1 185 ? -16.610 3.277 16.554 1.00 96.50 185 ARG A CA 1
ATOM 1438 C C . ARG A 1 185 ? -15.725 3.284 15.314 1.00 96.50 185 ARG A C 1
ATOM 1440 O O . ARG A 1 185 ? -14.654 2.686 15.305 1.00 96.50 185 ARG A O 1
ATOM 1447 N N . VAL A 1 186 ? -16.184 4.009 14.301 1.00 97.12 186 VAL A N 1
ATOM 1448 C CA . VAL A 1 186 ? -15.385 4.424 13.148 1.00 97.12 186 VAL A CA 1
ATOM 1449 C C . VAL A 1 186 ? -15.232 5.936 13.236 1.00 97.12 186 VAL A C 1
ATOM 1451 O O . VAL A 1 186 ? -16.232 6.635 13.415 1.00 97.12 186 VAL A O 1
ATOM 1454 N N . LEU A 1 187 ? -14.000 6.419 13.156 1.00 97.44 187 LEU A N 1
ATOM 1455 C CA . LEU A 1 187 ? -13.644 7.832 13.173 1.00 97.44 187 LEU A CA 1
ATOM 1456 C C .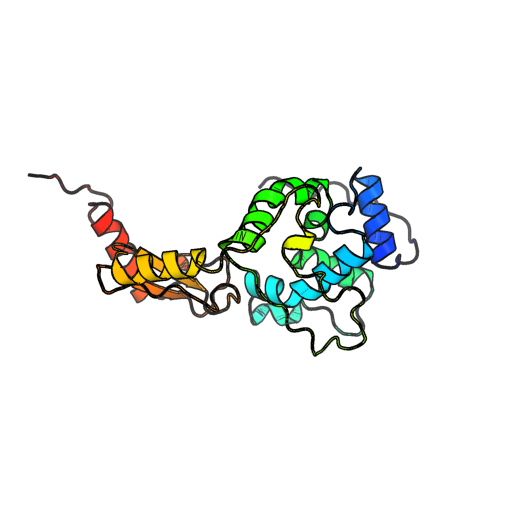 LEU A 1 187 ? -12.864 8.172 11.905 1.00 97.44 187 LEU A C 1
ATOM 1458 O O . LEU A 1 187 ? -12.146 7.328 11.367 1.00 97.44 187 LEU A O 1
ATOM 1462 N N . TRP A 1 188 ? -13.010 9.413 11.454 1.00 97.69 188 TRP A N 1
ATOM 1463 C CA . TRP A 1 188 ? -12.424 9.896 10.210 1.00 97.69 188 TRP A CA 1
ATOM 1464 C C . TRP A 1 188 ? -11.572 11.131 10.478 1.00 97.69 188 TRP A C 1
ATOM 1466 O O . TRP A 1 188 ? -12.052 12.104 11.055 1.00 97.69 188 TRP A O 1
ATOM 1476 N N . ALA A 1 189 ? -10.320 11.087 10.041 1.00 96.31 189 ALA A N 1
ATOM 1477 C CA . ALA A 1 189 ? -9.433 12.237 9.984 1.00 96.31 189 ALA A CA 1
ATOM 1478 C C . ALA A 1 189 ? -9.549 12.855 8.575 1.00 96.31 189 ALA A C 1
ATOM 1480 O O . ALA A 1 189 ? -9.090 12.239 7.609 1.00 96.31 189 ALA A O 1
ATOM 1481 N N . PRO A 1 190 ? -10.208 14.021 8.417 1.00 92.00 190 PRO A N 1
ATOM 1482 C CA . PRO A 1 190 ? -10.619 14.540 7.106 1.00 92.00 190 PRO A CA 1
ATOM 1483 C C . PRO A 1 190 ? -9.442 14.870 6.178 1.00 92.00 190 PRO A C 1
ATOM 1485 O O . PRO A 1 190 ? -9.536 14.681 4.968 1.00 92.00 190 PRO A O 1
ATOM 1488 N N . ASP A 1 191 ? -8.324 15.314 6.748 1.00 90.75 191 ASP A N 1
ATOM 1489 C CA . ASP A 1 191 ? -7.153 15.760 5.989 1.00 90.75 191 ASP A CA 1
ATOM 1490 C C . ASP A 1 191 ? -6.025 14.719 5.947 1.00 90.75 191 ASP A C 1
ATOM 1492 O O . ASP A 1 191 ? -4.948 14.990 5.422 1.00 90.75 191 ASP A O 1
ATOM 1496 N N . ALA A 1 192 ? -6.255 13.527 6.505 1.00 94.06 192 ALA A N 1
ATOM 1497 C CA . ALA A 1 192 ? -5.227 12.506 6.658 1.00 94.06 192 ALA A CA 1
ATOM 1498 C C . ALA A 1 192 ? -5.344 11.382 5.618 1.00 94.06 192 ALA A C 1
ATOM 1500 O O . ALA A 1 192 ? -6.416 11.117 5.066 1.00 94.06 192 ALA A O 1
ATOM 1501 N N . ASN A 1 193 ? -4.219 10.711 5.376 1.00 95.25 193 ASN A N 1
ATOM 1502 C CA . ASN A 1 193 ? -4.057 9.620 4.414 1.00 95.25 193 ASN A CA 1
ATOM 1503 C C . ASN A 1 193 ? -3.760 8.285 5.130 1.00 95.25 193 ASN A C 1
ATOM 1505 O O . ASN A 1 193 ? -4.209 8.069 6.257 1.00 95.25 193 ASN A O 1
ATOM 1509 N N . HIS A 1 194 ? -3.018 7.371 4.499 1.00 95.31 194 HIS A N 1
ATOM 1510 C CA . HIS A 1 194 ? -2.739 6.038 5.042 1.00 95.31 194 HIS A CA 1
ATOM 1511 C C . HIS A 1 194 ? -1.939 6.072 6.356 1.00 95.31 194 HIS A C 1
ATOM 1513 O O . HIS A 1 194 ? -2.027 5.153 7.165 1.00 95.31 194 HIS A O 1
ATOM 1519 N N . GLY A 1 195 ? -1.180 7.148 6.600 1.00 91.94 195 GLY A N 1
ATOM 1520 C CA . GLY A 1 195 ? -0.408 7.353 7.830 1.00 91.94 195 GLY A CA 1
ATOM 1521 C C . GLY A 1 195 ? -1.221 7.846 9.032 1.00 91.94 195 GLY A C 1
ATOM 1522 O O . GLY A 1 195 ? -0.625 8.273 10.018 1.00 91.94 195 GLY A O 1
ATOM 1523 N N . THR A 1 196 ? -2.556 7.837 8.948 1.00 94.69 196 THR A N 1
ATOM 1524 C CA . THR A 1 196 ? -3.447 8.382 9.982 1.00 94.69 196 THR A CA 1
ATOM 1525 C C . THR A 1 196 ? -3.197 7.774 11.361 1.00 94.69 196 THR A C 1
ATOM 1527 O O . THR A 1 196 ? -3.076 6.561 11.529 1.00 94.69 196 THR A O 1
ATOM 1530 N N . SER A 1 197 ? -3.220 8.632 12.376 1.00 94.44 197 SER A N 1
ATOM 1531 C CA . SER A 1 197 ? -3.203 8.276 13.787 1.00 94.44 197 SER A CA 1
ATOM 1532 C C . SER A 1 197 ? -4.323 9.008 14.547 1.00 94.44 197 SER A C 1
ATOM 1534 O O . SER A 1 197 ? -5.184 9.680 13.980 1.00 94.44 197 SER A O 1
ATOM 1536 N N . LEU A 1 198 ? -4.332 8.884 15.877 1.00 96.25 198 LEU A N 1
ATOM 1537 C CA . LEU A 1 198 ? -5.259 9.642 16.725 1.00 96.25 198 LEU A CA 1
ATOM 1538 C C . LEU A 1 198 ? -4.952 11.145 16.767 1.00 96.25 198 LEU A C 1
ATOM 1540 O O . LEU A 1 198 ? -5.786 11.907 17.253 1.00 96.25 198 LEU A O 1
ATOM 1544 N N . ALA A 1 199 ? -3.756 11.572 16.353 1.00 95.19 199 ALA A N 1
ATOM 1545 C CA . ALA A 1 199 ? -3.359 12.977 16.383 1.00 95.19 199 ALA A CA 1
ATOM 1546 C C . ALA A 1 199 ? -4.065 13.807 15.301 1.00 95.19 199 ALA A C 1
ATOM 1548 O O . ALA A 1 199 ? -4.326 14.984 15.527 1.00 95.19 199 ALA A O 1
ATOM 1549 N N . GLU A 1 200 ? -4.422 13.183 14.178 1.00 95.31 200 GLU A N 1
ATOM 1550 C CA . GLU A 1 200 ? -5.067 13.817 13.024 1.00 95.31 200 GLU A CA 1
ATOM 1551 C C . GLU A 1 200 ? -6.601 13.871 13.145 1.00 95.31 200 GLU A C 1
ATOM 1553 O O . GLU A 1 200 ? -7.287 14.428 12.288 1.00 95.31 200 GLU A O 1
ATOM 1558 N N . LEU A 1 201 ? -7.163 13.296 14.211 1.00 97.06 201 LEU A N 1
ATOM 1559 C CA . LEU A 1 201 ? -8.587 13.399 14.515 1.00 97.06 201 LEU A CA 1
ATOM 1560 C C . LEU A 1 201 ? -8.960 14.803 15.006 1.00 97.06 201 LEU A C 1
ATOM 1562 O O . LEU A 1 201 ? -8.163 15.498 15.641 1.00 97.06 201 LEU A O 1
ATOM 1566 N N . SER A 1 202 ? -10.228 15.180 14.806 1.00 96.44 202 SER A N 1
ATOM 1567 C CA . SER A 1 202 ? -10.786 16.378 15.440 1.00 96.44 202 SER A CA 1
ATOM 1568 C C . SER A 1 202 ? -10.603 16.313 16.968 1.00 96.44 202 SER A C 1
ATOM 1570 O O . SER A 1 202 ? -10.596 15.216 17.537 1.00 96.44 202 SER A O 1
ATOM 1572 N N . PRO A 1 203 ? -10.501 17.447 17.688 1.00 96.38 203 PRO A N 1
ATOM 1573 C CA . PRO A 1 203 ? -10.349 17.420 19.145 1.00 96.38 203 PRO A CA 1
ATOM 1574 C C . PRO A 1 203 ? -11.436 16.602 19.859 1.00 96.38 203 PRO A C 1
ATOM 1576 O O . PRO A 1 203 ? -11.144 15.903 20.831 1.00 96.38 203 PRO A O 1
ATOM 1579 N N . ALA A 1 204 ? -12.670 16.645 19.347 1.00 96.75 204 ALA A N 1
ATOM 1580 C CA . ALA A 1 204 ? -13.792 15.874 19.870 1.00 96.75 204 ALA A CA 1
ATOM 1581 C C . ALA A 1 204 ? -13.627 14.366 19.616 1.00 96.75 204 ALA A C 1
ATOM 1583 O O . ALA A 1 204 ? -13.729 13.575 20.556 1.00 96.75 204 ALA A O 1
ATOM 1584 N N . ASP A 1 205 ? -13.310 13.964 18.381 1.00 97.62 205 ASP A N 1
ATOM 1585 C CA . ASP A 1 205 ? -13.109 12.552 18.028 1.00 97.62 205 ASP A CA 1
ATOM 1586 C C . ASP A 1 205 ? -11.889 11.962 18.737 1.00 97.62 205 ASP A C 1
ATOM 1588 O O . ASP A 1 205 ? -11.936 10.838 19.235 1.00 97.62 205 ASP A O 1
ATOM 1592 N N . ARG A 1 206 ? -10.809 12.738 18.865 1.00 97.62 206 ARG A N 1
ATOM 1593 C CA . ARG A 1 206 ? -9.611 12.350 19.611 1.00 97.62 206 ARG A CA 1
ATOM 1594 C C . ARG A 1 206 ? -9.922 12.138 21.091 1.00 97.62 206 ARG A C 1
ATOM 1596 O O . ARG A 1 206 ? -9.507 11.129 21.662 1.00 97.62 206 ARG A O 1
ATOM 1603 N N . ALA A 1 207 ? -10.667 13.053 21.715 1.00 96.88 207 ALA A N 1
ATOM 1604 C CA . ALA A 1 207 ? -11.100 12.899 23.103 1.00 96.88 207 ALA A CA 1
ATOM 1605 C C . ALA A 1 207 ? -11.999 11.664 23.276 1.00 96.88 207 ALA A C 1
ATOM 1607 O O . ALA A 1 207 ? -11.827 10.903 24.232 1.00 96.88 207 ALA A O 1
ATOM 1608 N N . GLN A 1 208 ? -12.905 11.416 22.326 1.00 96.06 208 GLN A N 1
ATOM 1609 C CA . GLN A 1 208 ? -13.742 10.220 22.318 1.00 96.06 208 GLN A CA 1
ATOM 1610 C C . GLN A 1 208 ? -12.901 8.939 22.207 1.00 96.06 208 GLN A C 1
ATOM 1612 O O . GLN A 1 208 ? -13.084 8.028 23.018 1.00 96.06 208 GLN A O 1
ATOM 1617 N N . ALA A 1 209 ? -11.970 8.874 21.252 1.00 97.31 209 ALA A N 1
ATOM 1618 C CA . ALA A 1 209 ? -11.075 7.739 21.040 1.00 97.31 209 ALA A CA 1
ATOM 1619 C C . ALA A 1 209 ? -10.240 7.428 22.289 1.00 97.31 209 ALA A C 1
ATOM 1621 O O . ALA A 1 209 ? -10.244 6.298 22.776 1.00 97.31 209 ALA A O 1
ATOM 1622 N N . ILE A 1 210 ? -9.585 8.441 22.865 1.00 97.25 210 ILE A N 1
ATOM 1623 C CA . ILE A 1 210 ? -8.796 8.294 24.097 1.00 97.25 210 ILE A CA 1
ATOM 1624 C C . ILE A 1 210 ? -9.690 7.839 25.255 1.00 97.25 210 ILE A C 1
ATOM 1626 O O . ILE A 1 210 ? -9.311 6.949 26.016 1.00 97.25 210 ILE A O 1
ATOM 1630 N N . GLY A 1 211 ? -10.898 8.393 25.380 1.00 96.31 211 GLY A N 1
ATOM 1631 C CA . GLY A 1 211 ? -11.864 7.968 26.389 1.00 96.31 211 GLY A CA 1
ATOM 1632 C C . GLY A 1 211 ? -12.276 6.500 26.235 1.00 96.31 211 GLY A C 1
ATOM 1633 O O . GLY A 1 211 ? -12.392 5.795 27.232 1.00 96.31 211 GLY A O 1
ATOM 1634 N N . MET A 1 212 ? -12.484 6.016 25.007 1.00 96.25 212 MET A N 1
ATOM 1635 C CA . MET A 1 212 ? -12.781 4.602 24.738 1.00 96.25 212 MET A CA 1
ATOM 1636 C C . MET A 1 212 ? -11.604 3.706 25.135 1.00 96.25 212 MET A C 1
ATOM 1638 O O . MET A 1 212 ? -11.777 2.789 25.936 1.00 96.25 212 MET A O 1
ATOM 1642 N N . LEU A 1 213 ? -10.398 4.029 24.659 1.00 96.31 213 LEU A N 1
ATOM 1643 C CA . LEU A 1 213 ? -9.186 3.251 24.925 1.00 96.31 213 LEU A CA 1
ATOM 1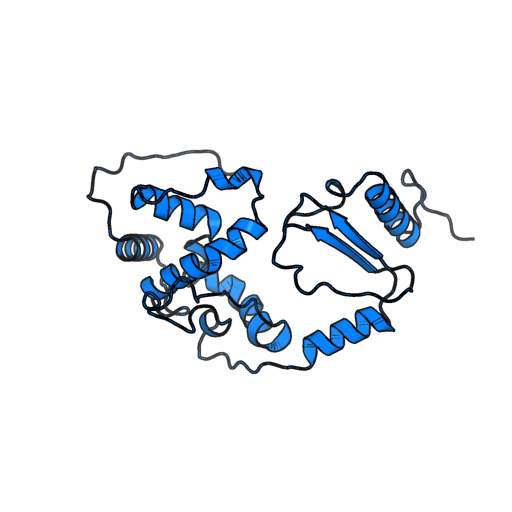644 C C . LEU A 1 213 ? -8.841 3.191 26.420 1.00 96.31 213 LEU A C 1
ATOM 1646 O O . LEU A 1 213 ? -8.521 2.123 26.937 1.00 96.31 213 LEU A O 1
ATOM 1650 N N . THR A 1 214 ? -8.950 4.312 27.139 1.00 95.81 214 THR A N 1
ATOM 1651 C CA . THR A 1 214 ? -8.680 4.363 28.588 1.00 95.81 214 THR A CA 1
ATOM 1652 C C . THR A 1 214 ? -9.696 3.546 29.386 1.00 95.81 214 THR A C 1
ATOM 1654 O O . THR A 1 214 ? -9.297 2.763 30.251 1.00 95.81 214 THR A O 1
ATOM 1657 N N . ARG A 1 215 ? -10.991 3.627 29.041 1.00 95.38 215 ARG A N 1
ATOM 1658 C CA . ARG A 1 215 ? -12.030 2.770 29.638 1.00 95.38 215 ARG A CA 1
ATOM 1659 C C . ARG A 1 215 ? -11.771 1.286 29.389 1.00 95.38 215 ARG A C 1
ATOM 1661 O O . ARG A 1 215 ? -11.883 0.501 30.324 1.00 95.38 215 ARG A O 1
ATOM 1668 N N . TRP A 1 216 ? -11.410 0.888 28.167 1.00 96.00 216 TRP A N 1
ATOM 1669 C CA . TRP A 1 216 ? -11.115 -0.518 27.852 1.00 96.00 216 TRP A CA 1
ATOM 1670 C C . TRP A 1 216 ? -9.886 -1.040 28.588 1.00 96.00 216 TRP A C 1
ATOM 1672 O O . TRP A 1 216 ? -9.883 -2.187 29.027 1.00 96.00 216 TRP A O 1
ATOM 1682 N N . ALA A 1 217 ? -8.872 -0.192 28.751 1.00 94.75 217 ALA A N 1
ATOM 1683 C CA . ALA A 1 217 ? -7.654 -0.512 29.484 1.00 94.75 217 ALA A CA 1
ATOM 1684 C C . ALA A 1 217 ? -7.821 -0.458 31.017 1.00 94.75 217 ALA A C 1
ATOM 1686 O O . ALA A 1 217 ? -6.891 -0.820 31.738 1.00 94.75 217 ALA A O 1
ATOM 1687 N N . GLY A 1 218 ? -8.971 -0.002 31.533 1.00 92.44 218 GLY A N 1
ATOM 1688 C CA . GLY A 1 218 ? -9.215 0.129 32.973 1.00 92.44 218 GLY A CA 1
ATOM 1689 C C . GLY A 1 218 ? -8.346 1.197 33.650 1.00 92.44 218 GLY A C 1
ATOM 1690 O O . GLY A 1 218 ? -8.011 1.077 34.832 1.00 92.44 218 GLY A O 1
ATOM 1691 N N . VAL A 1 219 ? -7.946 2.230 32.904 1.00 87.00 219 VAL A N 1
ATOM 1692 C CA . VAL A 1 219 ? -7.144 3.350 33.416 1.00 87.00 219 VAL A CA 1
ATOM 1693 C C . VAL A 1 219 ? -7.984 4.622 33.454 1.00 87.00 219 VAL A C 1
ATOM 1695 O O . VAL A 1 219 ? -8.712 4.938 32.516 1.00 87.00 219 VAL A O 1
ATOM 1698 N N . MET A 1 220 ? -7.882 5.371 34.548 1.00 67.50 220 MET A N 1
ATOM 1699 C CA . MET A 1 220 ? -8.466 6.704 34.650 1.00 67.50 220 MET A CA 1
ATOM 1700 C C . MET A 1 220 ? -7.702 7.685 33.747 1.00 67.50 220 MET A C 1
ATOM 1702 O O . MET A 1 220 ? -6.500 7.492 33.510 1.00 67.50 220 MET A O 1
ATOM 1706 N N . PRO A 1 221 ? -8.342 8.779 33.292 1.00 59.91 221 PRO A N 1
ATOM 1707 C CA . PRO A 1 221 ? -7.627 9.892 32.676 1.00 59.91 221 PRO A CA 1
ATOM 1708 C C . PRO A 1 221 ? -6.481 10.341 33.603 1.00 59.91 221 PRO A C 1
ATOM 1710 O O . PRO A 1 221 ? -6.721 10.669 34.763 1.00 59.91 221 PRO A O 1
ATOM 1713 N N . GLY A 1 222 ? -5.231 10.282 33.125 1.00 66.25 222 GLY A N 1
ATOM 1714 C CA . GLY A 1 222 ? -4.033 10.557 33.937 1.00 66.25 222 GLY A CA 1
ATOM 1715 C C . GLY A 1 222 ? -3.256 9.330 34.448 1.00 66.25 222 GLY A C 1
ATOM 1716 O O . GLY A 1 222 ? -2.347 9.491 35.254 1.00 66.25 222 GLY A O 1
ATOM 1717 N N . GLY A 1 223 ? -3.570 8.110 33.993 1.00 58.22 223 GLY A N 1
ATOM 1718 C CA . GLY A 1 223 ? -2.686 6.938 34.141 1.00 58.22 223 GLY A CA 1
ATOM 1719 C C . GLY A 1 223 ? -2.805 6.152 35.454 1.00 58.22 223 GLY A C 1
ATOM 1720 O O . GLY A 1 223 ? -2.046 5.209 35.673 1.00 58.22 223 GLY A O 1
ATOM 1721 N N . ARG A 1 224 ? -3.766 6.479 36.326 1.00 53.84 224 ARG A N 1
ATOM 1722 C CA . ARG A 1 224 ? -4.059 5.658 37.516 1.00 53.84 224 ARG A CA 1
ATOM 1723 C C . ARG A 1 224 ? -4.943 4.473 37.126 1.00 53.84 224 ARG A C 1
ATOM 1725 O O . ARG A 1 224 ? -6.003 4.668 36.537 1.00 53.84 224 ARG A O 1
ATOM 1732 N N . ARG A 1 225 ? -4.523 3.250 37.461 1.00 63.84 225 ARG A N 1
ATOM 1733 C CA . ARG A 1 225 ? -5.371 2.051 37.336 1.00 63.84 225 ARG A CA 1
ATOM 1734 C C . ARG A 1 225 ? -6.544 2.139 38.310 1.00 63.84 225 ARG A C 1
ATOM 1736 O O . ARG A 1 225 ? -6.375 2.610 39.434 1.00 63.84 225 ARG A O 1
ATOM 1743 N N . VAL A 1 226 ? -7.711 1.669 37.883 1.00 60.38 226 VAL A N 1
ATOM 1744 C CA . VAL A 1 226 ? -8.850 1.457 38.782 1.00 60.38 226 VAL A CA 1
ATOM 1745 C C . VAL A 1 226 ? -8.575 0.182 39.587 1.00 60.38 226 VAL A C 1
ATOM 1747 O O . VAL A 1 226 ? -8.394 -0.880 38.995 1.00 60.38 226 VAL A O 1
ATOM 1750 N N . SER A 1 227 ? -8.495 0.277 40.918 1.00 56.94 227 SER A N 1
ATOM 1751 C CA . SER A 1 227 ? -8.445 -0.915 41.776 1.00 56.94 227 SER A CA 1
ATOM 1752 C C . SER A 1 227 ? -9.780 -1.647 41.690 1.00 56.94 227 SER A C 1
ATOM 1754 O O . SER A 1 227 ? -10.825 -1.054 41.951 1.00 56.94 227 SER A O 1
ATOM 1756 N N . SER A 1 228 ? -9.742 -2.924 41.324 1.00 54.28 228 SER A N 1
ATOM 1757 C CA . SER A 1 228 ? -10.883 -3.830 41.436 1.00 54.28 228 SER A CA 1
ATOM 1758 C C . SER A 1 228 ? -11.160 -4.128 42.911 1.00 54.28 228 SER A C 1
ATOM 1760 O O . SER A 1 228 ? -10.238 -4.531 43.624 1.00 54.28 228 SER A O 1
ATOM 1762 N N . ALA A 1 229 ? -12.404 -3.910 43.341 1.00 40.66 229 ALA A N 1
ATOM 1763 C CA . ALA A 1 229 ? -12.962 -4.447 44.582 1.00 40.66 229 ALA A CA 1
ATOM 1764 C C . ALA A 1 229 ? -13.548 -5.841 44.333 1.00 40.66 229 ALA A C 1
ATOM 1766 O O . ALA A 1 229 ? -14.019 -6.068 43.192 1.00 40.66 229 ALA A O 1
#

Sequence (229 aa):
MPGGPADRAAAGSAAPLRPVARYESWAASNGTSFRVVGSADKALEIAVLRAPFMFWQRNTAADRASIPGPGCGPDELYAWLDDITGLALYADTALQRYVPYFYQLGTELGYVGFPTRHLSGLLRYPDAGEPRTFVPRDIPMRFDRDAMPDIDRWVHRHGSRLLFVNGAQDPSVAEPFRPGRRDSRVLWAPDANHGTSLAELSPADRAQAIGMLTRWAGVMPGGRRVSSA

Foldseek 3Di:
DDDDDDDPDDDDDDPDDDLLVVLVVVQVVVVWAQVLLPGSVLLVVLLVLCQVQLCLQVHFPVCPVQQDDPPDDPVSNSVSSCVRRVSVCNIPVNLVVCQVVLLCCQAAVDDDDRDCPVCVPPDPDPCSNHSSSSHHPVDDHDHDPCRVVVVLCCQAPPNALAEAEAELSEPVCVPPRDGHPRLYDYFYLDGDHNPDDLVSGDPVVSVVVVVSVCVVVQHDVPGHHDDDD

Organism: NCBI:txid1306176

pLDDT: mean 89.49, std 16.09, range [30.38, 98.44]